Protein AF-0000000078541750 (afdb_homodimer)

Solvent-accessible surface area (backbone atoms only — not comparable to full-atom values): 18682 Å² total; per-residue (Å²): 134,68,70,65,52,74,71,52,52,78,72,30,67,61,49,52,49,49,47,47,49,49,44,58,62,58,69,68,65,82,46,73,50,29,53,39,48,45,51,48,42,32,52,51,38,51,52,46,50,56,40,33,73,76,35,56,70,57,32,66,74,61,47,40,55,44,64,32,67,69,55,28,42,55,37,50,77,66,70,50,55,61,33,34,41,29,22,60,56,50,67,58,50,53,52,46,51,52,51,49,51,52,50,40,52,51,53,27,62,75,69,68,36,52,65,42,56,40,57,41,34,67,56,54,12,56,38,55,73,45,84,76,71,39,52,33,35,27,33,29,66,73,80,92,52,61,67,56,48,51,52,33,51,53,44,38,68,75,34,70,48,52,48,46,59,65,47,41,65,51,55,76,77,46,134,73,75,56,53,78,71,53,58,80,70,31,65,62,50,52,49,49,46,46,48,50,42,58,62,56,68,68,68,83,46,71,50,29,53,39,49,45,52,48,42,33,52,52,36,53,52,46,50,55,41,33,73,76,36,55,70,58,31,68,75,61,46,39,56,45,63,32,68,68,55,31,40,55,37,49,74,66,70,51,52,62,32,36,41,29,21,61,56,48,66,58,50,54,52,47,50,52,51,50,51,52,47,41,52,52,53,27,62,76,68,67,37,51,64,42,56,40,56,42,34,67,56,54,12,57,39,56,71,46,83,76,71,38,53,32,36,27,32,29,68,76,79,92,51,62,67,57,49,50,51,33,51,52,44,38,67,72,34,69,48,51,49,48,58,63,47,44,63,51,56,77,72,50

Sequence (348 aa):
MLHLHPEFLAKNPLGRALEKKRNQLYSGSSTPLDESVIELLKKLRKQRDAIHEENPIRARTMRTFVCGLHESLKHIKADNVKCIVLARNIDAEITSAISLFHSLREECLSRGIPIVHASTKRLLSRALEKFPYTNVVALLHFQGFEELYRDMIQLWKCSDSHIHYHKDQTSLFAMLHLHPEFLAKNPLGRALEKKRNQLYSGSSTPLDESVIELLKKLRKQRDAIHEENPIRARTMRTFVCGLHESLKHIKADNVKCIVLARNIDAEITSAISLFHSLREECLSRGIPIVHASTKRLLSRALEKFPYTNVVALLHFQGFEELYRDMIQLWKCSDSHIHYHKDQTSLFA

Foldseek 3Di:
DDPPPPVCCLPDPVNVVVLVVVCVVVVDDQDPVNVVVVVVVVVLVVVLVVVCVVPVVVSVVPPPDDDDDVVVVVVVVVVPDDDDDDDPCPVVVVVVVVSVVVVVLVVCVVVVNDDADDDDQVVVCVVVVDPPTDPDDDDDDDPDCVVVVVVSVVVRCVDCVVVCSVPVVPVVVD/DDPPPPVVCLPDPVNVVVLVVVCVVVVPDQDPVNVVVVVVVVVLVVVLVVVCVVPVVVSVVPRPDDDDDVVVVVVVVVVPDDDDDDDPCPVVVVVVVVSVVVVVLVVCVVVVNDDADDDDQVVVCVVVVDPPTDPDDDDDDDPDCVVVVVVSVVVRCVDCVVVCSVVVVVVVPD

Radius of gyration: 22.73 Å; Cα contacts (8 Å, |Δi|>4): 384; chains: 2; bounding box: 42×61×65 Å

pLDDT: mean 80.2, std 23.17, range [18.64, 98.62]

Secondary structure (DSSP, 8-state):
-----THHHHH-HHHHHHHHHHHHHHHHS--HHHHHHHHHHHHHHHHHHHHHHH-HHHHHHT-SEEESHHHHHHHHHTT--SEEEE-TTHHHHHHHHHHHHHHHHHHHHHHT--EEE-S-HHHHHHHHT-SS--SEEEE---SS-HHHHHHHHHHHHTSTHHHHHHHHHHHS--/-----THHHHH-HHHHHHHHHHHHHHHHS--HHHHHHHHHHHHHHHHHHHHHHH-HHHHHHT-SEEESHHHHHHHHHTT--SEEEE-TTHHHHHHHHHHHHHHHHHHHHHHT--EEE-S-HHHHHHHHT-SS--SEEEE---SS-HHHHHHHHHHHHTSTHHHHHHHHHHHS--

Organism: NCBI:txid53326

Structure (mmCIF, N/CA/C/O backbone):
data_AF-0000000078541750-model_v1
#
loop_
_entity.id
_entity.type
_entity.pdbx_description
1 polymer 'Ribosomal protein eL8/eL30/eS12/Gadd45 domain-containing protein'
#
loop_
_atom_site.group_PDB
_atom_site.id
_atom_site.type_symbol
_atom_site.label_atom_id
_atom_site.label_alt_id
_atom_site.label_comp_id
_atom_site.label_asym_id
_atom_site.label_entity_id
_atom_site.label_seq_id
_atom_site.pdbx_PDB_ins_code
_atom_site.Cartn_x
_atom_site.Cartn_y
_atom_site.Cartn_z
_atom_site.occupancy
_atom_site.B_iso_or_equiv
_atom_site.auth_seq_id
_atom_site.auth_comp_id
_atom_site.auth_asym_id
_atom_site.auth_atom_id
_atom_site.pdbx_PDB_model_num
ATOM 1 N N . MET A 1 1 ? -7.434 5.137 -35.781 1 18.69 1 MET A N 1
ATOM 2 C CA . MET A 1 1 ? -6.676 4.328 -34.844 1 18.69 1 MET A CA 1
ATOM 3 C C . MET A 1 1 ? -6.652 4.984 -33.469 1 18.69 1 MET A C 1
ATOM 5 O O . MET A 1 1 ? -6.074 6.062 -33.312 1 18.69 1 MET A O 1
ATOM 9 N N . LEU A 1 2 ? -7.645 4.809 -32.688 1 22.23 2 LEU A N 1
ATOM 10 C CA . LEU A 1 2 ? -8.25 5.711 -31.719 1 22.23 2 LEU A CA 1
ATOM 11 C C . LEU A 1 2 ? -7.516 5.641 -30.391 1 22.23 2 LEU A C 1
ATOM 13 O O . LEU A 1 2 ? -7.426 4.57 -29.781 1 22.23 2 LEU A O 1
ATOM 17 N N . HIS A 1 3 ? -6.531 6.5 -30.047 1 24.36 3 HIS A N 1
ATOM 18 C CA . HIS A 1 3 ? -5.586 6.797 -28.969 1 24.36 3 HIS A CA 1
ATOM 19 C C . HIS A 1 3 ? -6.297 6.953 -27.641 1 24.36 3 HIS A C 1
ATOM 21 O O . HIS A 1 3 ? -7.055 7.906 -27.438 1 24.36 3 HIS A O 1
ATOM 27 N N . LEU A 1 4 ? -6.723 5.859 -27.125 1 27.41 4 LEU A N 1
ATOM 28 C CA . LEU A 1 4 ? -7.5 6.004 -25.906 1 27.41 4 LEU A CA 1
ATOM 29 C C . LEU A 1 4 ? -6.66 6.645 -24.797 1 27.41 4 LEU A C 1
ATOM 31 O O . LEU A 1 4 ? -5.594 6.129 -24.438 1 27.41 4 LEU A O 1
ATOM 35 N N . HIS A 1 5 ? -6.613 7.93 -24.641 1 28.97 5 HIS A N 1
ATOM 36 C CA . HIS A 1 5 ? -5.938 8.812 -23.703 1 28.97 5 HIS A CA 1
ATOM 37 C C . HIS A 1 5 ? -6.266 8.445 -22.25 1 28.97 5 HIS A C 1
ATOM 39 O O . HIS A 1 5 ? -7.441 8.336 -21.891 1 28.97 5 HIS A O 1
ATOM 45 N N . PRO A 1 6 ? -5.363 7.801 -21.594 1 30.55 6 P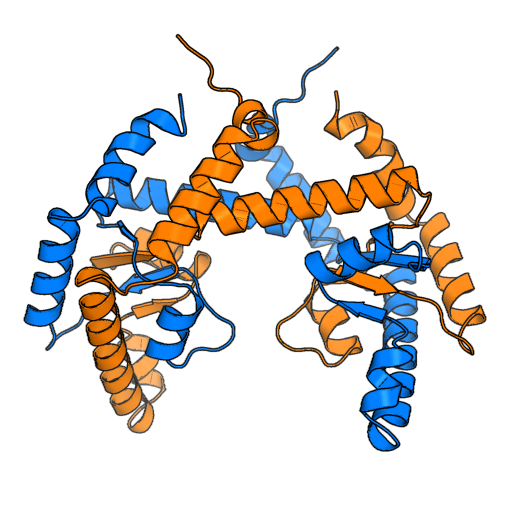RO A N 1
ATOM 46 C CA . PRO A 1 6 ? -5.625 7.473 -20.203 1 30.55 6 PRO A CA 1
ATOM 47 C C . PRO A 1 6 ? -6.277 8.625 -19.438 1 30.55 6 PRO A C 1
ATOM 49 O O . PRO A 1 6 ? -6.844 8.414 -18.359 1 30.55 6 PRO A O 1
ATOM 52 N N . GLU A 1 7 ? -6.184 9.852 -19.844 1 32.44 7 GLU A N 1
ATOM 53 C CA . GLU A 1 7 ? -6.938 10.984 -19.312 1 32.44 7 GLU A CA 1
ATOM 54 C C . GLU A 1 7 ? -8.438 10.703 -19.328 1 32.44 7 GLU A C 1
ATOM 56 O O . GLU A 1 7 ? -9.227 11.477 -18.781 1 32.44 7 GLU A O 1
ATOM 61 N N . PHE A 1 8 ? -8.805 9.836 -20.234 1 31.88 8 PHE A N 1
ATOM 62 C CA . PHE A 1 8 ? -10.211 9.609 -20.516 1 31.88 8 PHE A CA 1
ATOM 63 C C . PHE A 1 8 ? -10.883 8.867 -19.359 1 31.88 8 PHE A C 1
ATOM 65 O O . PHE A 1 8 ? -12.078 9.039 -19.109 1 31.88 8 PHE A O 1
ATOM 72 N N . LEU A 1 9 ? -10.172 7.969 -18.672 1 34.78 9 LEU A N 1
ATOM 73 C CA . LEU A 1 9 ? -10.852 7.211 -17.609 1 34.78 9 LEU A CA 1
ATOM 74 C C . LEU A 1 9 ? -11.016 8.062 -16.359 1 34.78 9 LEU A C 1
ATOM 76 O O . LEU A 1 9 ? -12.016 7.926 -15.641 1 34.78 9 LEU A O 1
ATOM 80 N N . ALA A 1 10 ? -10.148 8.977 -16.094 1 35.09 10 ALA A N 1
ATOM 81 C CA . ALA A 1 10 ? -10.227 9.789 -14.875 1 35.09 10 ALA A CA 1
ATOM 82 C C . ALA A 1 10 ? -11.469 10.68 -14.891 1 35.09 10 ALA A C 1
ATOM 84 O O . ALA A 1 10 ? -12.078 10.914 -13.852 1 35.09 10 ALA A O 1
ATOM 85 N N . LYS A 1 11 ? -11.625 11.383 -15.977 1 38.62 11 LYS A N 1
ATOM 86 C CA . LYS A 1 11 ? -12.703 12.359 -16.047 1 38.62 11 LYS A CA 1
ATOM 87 C C . LYS A 1 11 ? -14.039 11.688 -16.359 1 38.62 11 LYS A C 1
ATOM 89 O O . LYS A 1 11 ? -15.062 12.359 -16.469 1 38.62 11 LYS A O 1
ATOM 94 N N . ASN A 1 12 ? -13.984 10.461 -16.875 1 35.84 12 ASN A N 1
ATOM 95 C CA . ASN A 1 12 ? -15.266 9.961 -17.359 1 35.84 12 ASN A CA 1
ATOM 96 C C . ASN A 1 12 ? -16.062 9.273 -16.25 1 35.84 12 ASN A C 1
ATOM 98 O O . ASN A 1 12 ? -15.633 8.242 -15.727 1 35.84 12 ASN A O 1
ATOM 102 N N . PRO A 1 13 ? -16.984 9.875 -15.688 1 42.59 13 PRO A N 1
ATOM 103 C CA . PRO A 1 13 ? -17.938 9.336 -14.711 1 42.59 13 PRO A CA 1
ATOM 104 C C . PRO A 1 13 ? -18.359 7.906 -15.023 1 42.59 13 PRO A C 1
ATOM 106 O O . PRO A 1 13 ? -18.594 7.113 -14.109 1 42.59 13 PRO A O 1
ATOM 109 N N . LEU A 1 14 ? -18.344 7.672 -16.312 1 44.84 14 LEU A N 1
ATOM 110 C CA . LEU A 1 14 ? -18.812 6.359 -16.734 1 44.84 14 LEU A CA 1
ATOM 111 C C . LEU A 1 14 ? -17.812 5.273 -16.359 1 44.84 14 LEU A C 1
ATOM 113 O O . LEU A 1 14 ? -18.188 4.172 -15.969 1 44.84 14 LEU A O 1
ATOM 117 N N . GLY A 1 15 ? -16.562 5.566 -16.469 1 42.12 15 GLY A N 1
ATOM 118 C CA . GLY A 1 15 ? -15.555 4.582 -16.141 1 42.12 15 GLY A CA 1
ATOM 119 C C . GLY A 1 15 ? -15.531 4.227 -14.664 1 42.12 15 GLY A C 1
ATOM 120 O O . GLY A 1 15 ? -15.406 3.053 -14.305 1 42.12 15 GLY A O 1
ATOM 121 N N . ARG A 1 16 ? -15.719 5.281 -13.852 1 44.69 16 ARG A N 1
ATOM 122 C CA . ARG A 1 16 ? -15.844 5.027 -12.414 1 44.69 16 ARG A CA 1
ATOM 123 C C . ARG A 1 16 ? -17.078 4.18 -12.117 1 44.69 16 ARG A C 1
ATOM 125 O O . ARG A 1 16 ? -17.031 3.285 -11.273 1 44.69 16 ARG A O 1
ATOM 132 N N . ALA A 1 17 ? -18.109 4.57 -12.766 1 45.31 17 ALA A N 1
ATOM 133 C CA . ALA A 1 17 ? -19.359 3.842 -12.586 1 45.31 17 ALA A CA 1
ATOM 134 C C . ALA A 1 17 ? -19.234 2.393 -13.039 1 45.31 17 ALA A C 1
ATOM 136 O O . ALA A 1 17 ? -19.781 1.484 -12.414 1 45.31 17 ALA A O 1
ATOM 137 N N . LEU A 1 18 ? -18.609 2.223 -14.055 1 45.34 18 LEU A N 1
ATOM 138 C CA . LEU A 1 18 ? -18.422 0.87 -14.578 1 45.34 18 LEU A CA 1
ATOM 139 C C . LEU A 1 18 ? -17.5 0.059 -13.672 1 45.34 18 LEU A C 1
ATOM 141 O O . LEU A 1 18 ? -17.719 -1.138 -13.469 1 45.34 18 LEU A O 1
ATOM 145 N N . GLU A 1 19 ? -16.547 0.728 -13.195 1 44.66 19 GLU A N 1
ATOM 146 C CA . GLU A 1 19 ? -15.633 0.079 -12.266 1 44.66 19 GLU A CA 1
ATOM 147 C C . GLU A 1 19 ? -16.328 -0.252 -10.945 1 44.66 19 GLU A C 1
ATOM 149 O O . GLU A 1 19 ? -16.141 -1.336 -10.391 1 44.66 19 GLU A O 1
ATOM 154 N N . LYS A 1 20 ? -17.062 0.756 -10.469 1 46.56 20 LYS A N 1
ATOM 155 C CA . LYS A 1 20 ? -17.891 0.462 -9.305 1 46.56 20 LYS A CA 1
ATOM 156 C C . LYS A 1 20 ? -18.828 -0.708 -9.578 1 46.56 20 LYS A C 1
ATOM 158 O O . LYS A 1 20 ? -19.031 -1.566 -8.719 1 46.56 20 LYS A O 1
ATOM 163 N N . LYS A 1 21 ? -19.469 -0.565 -10.633 1 44.69 21 LYS A N 1
ATOM 164 C CA . LYS A 1 21 ? -20.375 -1.645 -11.016 1 44.69 21 LYS A CA 1
ATOM 165 C C . LYS A 1 21 ? -19.641 -2.969 -11.148 1 44.69 21 LYS A C 1
ATOM 167 O O . LYS A 1 21 ? -20.156 -4.023 -10.789 1 44.69 21 LYS A O 1
ATOM 172 N N . ARG A 1 22 ? -18.531 -2.904 -11.766 1 43.88 22 ARG A N 1
ATOM 173 C CA . ARG A 1 22 ? -17.766 -4.145 -11.852 1 43.88 22 ARG A CA 1
ATOM 174 C C . ARG A 1 22 ? -17.344 -4.621 -10.469 1 43.88 22 ARG A C 1
ATOM 176 O O . ARG A 1 22 ? -17.406 -5.816 -10.172 1 43.88 22 ARG A O 1
ATOM 183 N N . ASN A 1 23 ? -16.875 -3.689 -9.625 1 49.22 23 ASN A N 1
ATOM 184 C CA . ASN A 1 23 ? -16.516 -3.979 -8.234 1 49.22 23 ASN A CA 1
ATOM 185 C C . ASN A 1 23 ? -17.719 -4.48 -7.441 1 49.22 23 ASN A C 1
ATOM 187 O O . ASN A 1 23 ? -17.578 -5.355 -6.582 1 49.22 23 ASN A O 1
ATOM 191 N N . GLN A 1 24 ? -18.797 -3.744 -7.551 1 46.59 24 GLN A N 1
ATOM 192 C CA . GLN A 1 24 ? -20.016 -4.199 -6.902 1 46.59 24 GLN A CA 1
ATOM 193 C C . GLN A 1 24 ? -20.406 -5.598 -7.371 1 46.59 24 GLN A C 1
ATOM 195 O O . GLN A 1 24 ? -20.922 -6.402 -6.59 1 46.59 24 GLN A O 1
ATOM 200 N N . LEU A 1 25 ? -20.25 -5.773 -8.594 1 45.28 25 LEU A N 1
ATOM 201 C CA . LEU A 1 25 ? -20.594 -7.105 -9.086 1 45.28 25 LEU A CA 1
ATOM 202 C C . LEU A 1 25 ? -19.641 -8.148 -8.508 1 45.28 25 LEU A C 1
ATOM 204 O O . LEU A 1 25 ? -20.047 -9.289 -8.25 1 45.28 25 LEU A O 1
ATOM 208 N N . TYR A 1 26 ? -18.391 -7.809 -8.375 1 48.88 26 TYR A N 1
ATOM 209 C CA . TYR A 1 26 ? -17.453 -8.766 -7.82 1 48.88 26 TYR A CA 1
ATOM 210 C C . TYR A 1 26 ? -17.516 -8.789 -6.301 1 48.88 26 TYR A C 1
ATOM 212 O O . TYR A 1 26 ? -16.969 -9.68 -5.656 1 48.88 26 TYR A O 1
ATOM 220 N N . SER A 1 27 ? -17.734 -7.711 -5.664 1 49.78 27 SER A N 1
ATOM 221 C CA . SER A 1 27 ? -17.625 -7.566 -4.215 1 49.78 27 SER A CA 1
ATOM 222 C C . SER A 1 27 ? -18.422 -8.641 -3.492 1 49.78 27 SER A C 1
ATOM 224 O O . SER A 1 27 ? -18.203 -8.891 -2.305 1 49.78 27 SER A O 1
ATOM 226 N N . GLY A 1 28 ? -19.531 -9.086 -4.035 1 55.84 28 GLY A N 1
ATOM 227 C CA . GLY A 1 28 ? -20.359 -9.883 -3.141 1 55.84 28 GLY A CA 1
ATOM 228 C C . GLY A 1 28 ? -20.078 -11.367 -3.238 1 55.84 28 GLY A C 1
ATOM 229 O O . GLY A 1 28 ? -19.922 -12.047 -2.219 1 55.84 28 GLY A O 1
ATOM 230 N N . SER A 1 29 ? -20.344 -12.141 -4.297 1 67.31 29 SER A N 1
ATOM 231 C CA . SER A 1 29 ? -20.453 -13.602 -4.23 1 67.31 29 SER A CA 1
ATOM 232 C C . SER A 1 29 ? -19.172 -14.266 -4.746 1 67.31 29 SER A C 1
ATOM 234 O O . SER A 1 29 ? -18.656 -13.883 -5.793 1 67.31 29 SER A O 1
ATOM 236 N N . SER A 1 30 ? -18.438 -14.93 -3.857 1 84.75 30 SER A N 1
ATOM 237 C CA . SER A 1 30 ? -17.281 -15.758 -4.195 1 84.75 30 SER A CA 1
ATOM 238 C C . SER A 1 30 ? -17.578 -16.656 -5.395 1 84.75 30 SER A C 1
ATOM 240 O O . SER A 1 30 ? -18.641 -17.281 -5.461 1 84.75 30 SER A O 1
ATOM 242 N N . THR A 1 31 ? -16.812 -16.547 -6.449 1 90.31 31 THR A N 1
ATOM 243 C CA . THR A 1 31 ? -16.922 -17.406 -7.621 1 90.31 31 THR A CA 1
ATOM 244 C C . THR A 1 31 ? -16.234 -18.734 -7.371 1 90.31 31 THR A C 1
ATOM 246 O O . THR A 1 31 ? -15.453 -18.875 -6.426 1 90.31 31 THR A O 1
ATOM 249 N N . PRO A 1 32 ? -16.609 -19.719 -8.156 1 93.88 32 PRO A N 1
ATOM 250 C CA . PRO A 1 32 ? -15.883 -21 -8.062 1 93.88 32 PRO A CA 1
ATOM 251 C C . PRO A 1 32 ? -14.375 -20.828 -8.227 1 93.88 32 PRO A C 1
ATOM 253 O O . PRO A 1 32 ? -13.594 -21.516 -7.57 1 93.88 32 PRO A O 1
ATOM 256 N N . LEU A 1 33 ? -14.008 -19.969 -9.047 1 95.19 33 LEU A N 1
ATOM 257 C CA . LEU A 1 33 ? -12.586 -19.688 -9.219 1 95.19 33 LEU A CA 1
ATOM 258 C C . LEU A 1 33 ? -11.977 -19.141 -7.934 1 95.19 33 LEU A C 1
ATOM 260 O O . LEU A 1 33 ? -10.898 -19.562 -7.52 1 95.19 33 LEU A O 1
ATOM 264 N N . ASP A 1 34 ? -12.656 -18.234 -7.344 1 95.06 34 ASP A N 1
ATOM 265 C CA . ASP A 1 34 ? -12.18 -17.688 -6.078 1 95.06 34 ASP A CA 1
ATOM 266 C C . ASP A 1 34 ? -11.953 -18.797 -5.055 1 95.06 34 ASP A C 1
ATOM 268 O O . ASP A 1 34 ? -10.914 -18.828 -4.383 1 95.06 34 ASP A O 1
ATOM 272 N N . GLU A 1 35 ? -12.93 -19.609 -4.938 1 96.44 35 GLU A N 1
ATOM 273 C CA . GLU A 1 35 ? -12.859 -20.703 -3.971 1 96.44 35 GLU A CA 1
ATOM 274 C C . GLU A 1 35 ? -11.68 -21.625 -4.27 1 96.44 35 GLU A C 1
ATOM 276 O O . GLU A 1 35 ? -10.984 -22.062 -3.354 1 96.44 35 GLU A O 1
ATOM 281 N N . SER A 1 36 ? -11.492 -21.922 -5.516 1 97.19 36 SER A N 1
ATOM 282 C CA . SER A 1 36 ? -10.398 -22.797 -5.922 1 97.19 36 SER A CA 1
ATOM 283 C C . SER A 1 36 ? -9.047 -22.172 -5.609 1 97.19 36 SER A C 1
ATOM 285 O O . SER A 1 36 ? -8.141 -22.844 -5.117 1 97.19 36 SER A O 1
ATOM 287 N N . VAL A 1 37 ? -8.883 -20.922 -5.84 1 97.5 37 VAL A N 1
ATOM 288 C CA . VAL A 1 37 ? -7.637 -20.203 -5.582 1 97.5 37 VAL A CA 1
ATOM 289 C C . VAL A 1 37 ? -7.344 -20.188 -4.086 1 97.5 37 VAL A C 1
ATOM 291 O O . VAL A 1 37 ? -6.234 -20.516 -3.66 1 97.5 37 VAL A O 1
ATOM 294 N N . ILE A 1 38 ? -8.32 -19.875 -3.311 1 97.81 38 ILE A N 1
ATOM 295 C CA . ILE A 1 38 ? -8.156 -19.766 -1.865 1 97.81 38 ILE A CA 1
ATOM 296 C C . ILE A 1 38 ? -7.789 -21.141 -1.289 1 97.81 38 ILE A C 1
ATOM 298 O O . ILE A 1 38 ? -6.922 -21.234 -0.417 1 97.81 38 ILE A O 1
ATOM 302 N N . GLU A 1 39 ? -8.445 -22.094 -1.771 1 98.06 39 GLU A N 1
ATOM 303 C CA . GLU A 1 39 ? -8.156 -23.453 -1.294 1 98.06 39 GLU A CA 1
ATOM 304 C C . GLU A 1 39 ? -6.707 -23.844 -1.596 1 98.06 39 GLU A C 1
ATOM 306 O O . GLU A 1 39 ? -6.008 -24.359 -0.727 1 98.06 39 GLU A O 1
ATOM 311 N N . LEU A 1 40 ? -6.246 -23.594 -2.801 1 98.38 40 LEU A N 1
ATOM 312 C CA . LEU A 1 40 ? -4.875 -23.922 -3.189 1 98.38 40 LEU A CA 1
ATOM 313 C C . LEU A 1 40 ? -3.871 -23.156 -2.326 1 98.38 40 LEU A C 1
ATOM 315 O O . LEU A 1 40 ? -2.914 -23.75 -1.818 1 98.38 40 LEU A O 1
ATOM 319 N N . LEU A 1 41 ? -4.133 -21.922 -2.107 1 97.94 41 LEU A N 1
ATOM 320 C CA . LEU A 1 41 ? -3.221 -21.078 -1.33 1 97.94 41 LEU A CA 1
ATOM 321 C C . LEU A 1 41 ? -3.146 -21.562 0.116 1 97.94 41 LEU A C 1
ATOM 323 O O . LEU A 1 41 ? -2.066 -21.594 0.708 1 97.94 41 LEU A O 1
ATOM 327 N N . LYS A 1 42 ? -4.277 -21.922 0.663 1 98.06 42 LYS A N 1
ATOM 328 C CA . LYS A 1 42 ? -4.305 -22.422 2.033 1 98.06 42 LYS A CA 1
ATOM 329 C C . LYS A 1 42 ? -3.484 -23.703 2.162 1 98.06 42 LYS A C 1
ATOM 331 O O . LYS A 1 42 ? -2.762 -23.891 3.145 1 98.06 42 LYS A O 1
ATOM 336 N N . LYS A 1 43 ? -3.621 -24.531 1.198 1 98 43 LYS A N 1
ATOM 337 C CA . LYS A 1 43 ? -2.893 -25.797 1.227 1 98 43 LYS A CA 1
ATOM 338 C C . LYS A 1 43 ? -1.391 -25.578 1.082 1 98 43 LYS A C 1
ATOM 340 O O . LYS A 1 43 ? -0.591 -26.219 1.765 1 98 43 LYS A O 1
ATOM 345 N N . LEU A 1 44 ? -1.031 -24.734 0.206 1 97.44 44 LEU A N 1
ATOM 346 C CA . LEU A 1 44 ? 0.379 -24.406 0.03 1 97.44 44 LEU A CA 1
ATOM 347 C C . LEU A 1 44 ? 0.956 -23.781 1.297 1 97.44 44 LEU A C 1
ATOM 349 O O . LEU A 1 44 ? 2.078 -24.094 1.696 1 97.44 44 LEU A O 1
ATOM 353 N N . ARG A 1 45 ? 0.197 -22.906 1.893 1 96.44 45 ARG A N 1
ATOM 354 C CA . ARG A 1 45 ? 0.618 -22.281 3.139 1 96.44 45 ARG A CA 1
ATOM 355 C C . ARG A 1 45 ? 0.84 -23.312 4.234 1 96.44 45 ARG A C 1
ATOM 357 O O . ARG A 1 45 ? 1.846 -23.266 4.945 1 96.44 45 ARG A O 1
ATOM 364 N N . LYS A 1 46 ? -0.087 -24.188 4.336 1 96.44 46 LYS A N 1
ATOM 365 C CA . LYS A 1 46 ? 0.029 -25.234 5.348 1 96.44 46 LYS A CA 1
ATOM 366 C C . LYS A 1 46 ? 1.287 -26.062 5.129 1 96.44 46 LYS A C 1
ATOM 368 O O . LYS A 1 46 ? 1.983 -26.406 6.086 1 96.44 46 LYS A O 1
ATOM 373 N N . GLN A 1 47 ? 1.502 -26.391 3.883 1 95.5 47 GLN A N 1
ATOM 374 C CA . GLN A 1 47 ? 2.707 -27.141 3.553 1 95.5 47 GLN A CA 1
ATOM 375 C C . GLN A 1 47 ? 3.963 -26.359 3.924 1 95.5 47 GLN A C 1
ATOM 377 O O . GLN A 1 47 ? 4.895 -26.906 4.512 1 95.5 47 GLN A O 1
ATOM 382 N N . ARG A 1 48 ? 3.98 -25.094 3.572 1 93.75 48 ARG A N 1
ATOM 383 C CA . ARG A 1 48 ? 5.113 -24.234 3.908 1 93.75 48 ARG A CA 1
ATOM 384 C C . ARG A 1 48 ? 5.324 -24.172 5.418 1 93.75 48 ARG A C 1
ATOM 386 O O . ARG A 1 48 ? 6.457 -24.25 5.895 1 93.75 48 ARG A O 1
ATOM 393 N N . ASP A 1 49 ? 4.203 -24.047 6.172 1 94.62 49 ASP A N 1
ATOM 394 C CA . ASP A 1 49 ? 4.277 -23.969 7.625 1 94.62 49 ASP A CA 1
ATOM 395 C C . ASP A 1 49 ? 4.875 -25.234 8.219 1 94.62 49 ASP A C 1
ATOM 397 O O . ASP A 1 49 ? 5.672 -25.172 9.164 1 94.62 49 ASP A O 1
ATOM 401 N N . ALA A 1 50 ? 4.496 -26.328 7.688 1 94.56 50 ALA A N 1
ATOM 402 C CA . ALA A 1 50 ? 5.016 -27.609 8.156 1 94.56 50 ALA A CA 1
ATOM 403 C C . ALA A 1 50 ? 6.523 -27.703 7.926 1 94.56 50 ALA A C 1
ATOM 405 O O . ALA A 1 50 ? 7.266 -28.125 8.82 1 94.56 50 ALA A O 1
ATOM 406 N N . ILE A 1 51 ? 6.961 -27.266 6.789 1 93.5 51 ILE A N 1
ATOM 407 C CA . ILE A 1 51 ? 8.383 -27.312 6.461 1 93.5 51 ILE A CA 1
ATOM 408 C C . ILE A 1 51 ? 9.141 -26.312 7.32 1 93.5 51 ILE A C 1
ATOM 410 O O . ILE A 1 51 ? 10.242 -26.594 7.797 1 93.5 51 ILE A O 1
ATOM 414 N N . HIS A 1 52 ? 8.547 -25.188 7.543 1 92.94 52 HIS A N 1
ATOM 415 C CA . HIS A 1 52 ? 9.164 -24.125 8.328 1 92.94 52 HIS A CA 1
ATOM 416 C C . HIS A 1 52 ? 9.352 -24.547 9.781 1 92.94 52 HIS A C 1
ATOM 418 O O . HIS A 1 52 ? 10.352 -24.188 10.406 1 92.94 52 HIS A O 1
ATOM 424 N N . GLU A 1 53 ? 8.367 -25.234 10.312 1 93.75 53 GLU A N 1
ATOM 425 C CA . GLU A 1 53 ? 8.445 -25.734 11.68 1 93.75 53 GLU A CA 1
ATOM 426 C C . GLU A 1 53 ? 9.586 -26.75 11.828 1 93.75 53 GLU A C 1
ATOM 428 O O . GLU A 1 53 ? 10.266 -26.766 12.852 1 93.75 53 GLU A O 1
ATOM 433 N N . GLU A 1 54 ? 9.852 -27.453 10.836 1 93.44 54 GLU A N 1
ATOM 434 C CA . GLU A 1 54 ? 10.922 -28.438 10.852 1 93.44 54 GLU A CA 1
ATOM 435 C C . GLU A 1 54 ? 12.281 -27.797 10.602 1 93.44 54 GLU A C 1
ATOM 437 O O . GLU A 1 54 ? 13.25 -28.094 11.312 1 93.44 54 GLU A O 1
ATOM 442 N N . ASN A 1 55 ? 12.336 -26.906 9.523 1 92.38 55 ASN A N 1
ATOM 443 C CA . ASN A 1 55 ? 13.578 -26.266 9.117 1 92.38 55 ASN A CA 1
ATOM 444 C C . ASN A 1 55 ? 13.32 -24.938 8.398 1 92.38 55 ASN A C 1
ATOM 446 O O . ASN A 1 55 ? 13 -24.938 7.207 1 92.38 55 ASN A O 1
ATOM 450 N N . PRO A 1 56 ? 13.492 -23.859 9.086 1 88.62 56 PRO A N 1
ATOM 451 C CA . PRO A 1 56 ? 13.172 -22.562 8.5 1 88.62 56 PRO A CA 1
ATOM 452 C C . PRO A 1 56 ? 14.031 -22.234 7.277 1 88.62 56 PRO A C 1
ATOM 454 O O . PRO A 1 56 ? 13.57 -21.562 6.355 1 88.62 56 PRO A O 1
ATOM 457 N N . ILE A 1 57 ? 15.242 -22.578 7.277 1 90.12 57 ILE A N 1
ATOM 458 C CA . ILE A 1 57 ? 16.141 -22.312 6.16 1 90.12 57 ILE A CA 1
ATOM 459 C C . ILE A 1 57 ? 15.672 -23.078 4.926 1 90.12 57 ILE A C 1
ATOM 461 O O . ILE A 1 57 ? 15.625 -22.516 3.824 1 90.12 57 ILE A O 1
ATOM 465 N N . ARG A 1 58 ? 15.32 -24.328 5.09 1 88.75 58 ARG A N 1
ATOM 466 C CA . ARG A 1 58 ? 14.828 -25.156 3.99 1 88.75 58 ARG A CA 1
ATOM 467 C C . ARG A 1 58 ? 13.539 -24.578 3.412 1 88.75 58 ARG A C 1
ATOM 469 O O . ARG A 1 58 ? 13.305 -24.656 2.205 1 88.75 58 ARG A O 1
ATOM 476 N N . ALA A 1 59 ? 12.688 -24.031 4.328 1 88.81 59 ALA A N 1
ATOM 477 C CA . ALA A 1 59 ? 11.422 -23.453 3.885 1 88.81 59 ALA A CA 1
ATOM 478 C C . ALA A 1 59 ? 11.641 -22.328 2.883 1 88.81 59 ALA A C 1
ATOM 480 O O . ALA A 1 59 ? 10.875 -22.172 1.927 1 88.81 59 ALA A O 1
ATOM 481 N N . ARG A 1 60 ? 12.719 -21.562 3.045 1 87.44 60 ARG A N 1
ATOM 482 C CA . ARG A 1 60 ? 13.008 -20.422 2.178 1 87.44 60 ARG A CA 1
ATOM 483 C C . ARG A 1 60 ? 13.555 -20.875 0.833 1 87.44 60 ARG A C 1
ATOM 485 O O . ARG A 1 60 ? 13.281 -20.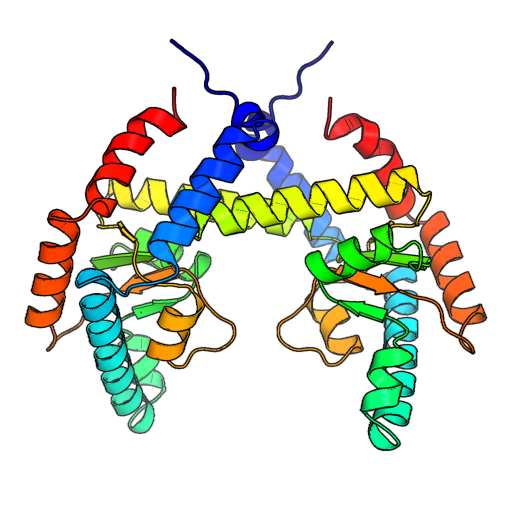266 -0.2 1 87.44 60 ARG A O 1
ATOM 492 N N . THR A 1 61 ? 14.211 -21.953 0.857 1 88.44 61 THR A N 1
ATOM 493 C CA . THR A 1 61 ? 14.82 -22.469 -0.361 1 88.44 61 THR A CA 1
ATOM 494 C C . THR A 1 61 ? 13.797 -23.234 -1.19 1 88.44 61 THR A C 1
ATOM 496 O O . THR A 1 61 ? 13.852 -23.219 -2.422 1 88.44 61 THR A O 1
ATOM 499 N N . MET A 1 62 ? 12.797 -23.812 -0.469 1 91.19 62 MET A N 1
ATOM 500 C CA . MET A 1 62 ? 11.82 -24.656 -1.152 1 91.19 62 MET A CA 1
ATOM 501 C C . MET A 1 62 ? 10.492 -23.922 -1.316 1 91.19 62 MET A C 1
ATOM 503 O O . MET A 1 62 ? 9.438 -24.562 -1.411 1 91.19 62 MET A O 1
ATOM 507 N N . ARG A 1 63 ? 10.547 -22.656 -1.292 1 93.62 63 ARG A N 1
ATOM 508 C CA . ARG A 1 63 ? 9.312 -21.891 -1.34 1 93.62 63 ARG A CA 1
ATOM 509 C C . ARG A 1 63 ? 8.508 -22.219 -2.594 1 93.62 63 ARG A C 1
ATOM 511 O O . ARG A 1 63 ? 9.078 -22.422 -3.666 1 93.62 63 ARG A O 1
ATOM 518 N N . THR A 1 64 ? 7.215 -22.328 -2.365 1 96.75 64 THR A N 1
ATOM 519 C CA . THR A 1 64 ? 6.324 -22.703 -3.455 1 96.75 64 THR A CA 1
ATOM 520 C C . THR A 1 64 ? 5.508 -21.5 -3.932 1 96.75 64 THR A C 1
ATOM 522 O O . THR A 1 64 ? 4.762 -21.594 -4.906 1 96.75 64 THR A O 1
ATOM 525 N N . PHE A 1 65 ? 5.625 -20.438 -3.225 1 97.5 65 PHE A N 1
ATOM 526 C CA . PHE A 1 65 ? 5.008 -19.188 -3.65 1 97.5 65 PHE A CA 1
ATOM 527 C C . PHE A 1 65 ? 5.754 -18 -3.07 1 97.5 65 PHE A C 1
ATOM 529 O O . PHE A 1 65 ? 6.52 -18.141 -2.117 1 97.5 65 PHE A O 1
ATOM 536 N N . VAL A 1 66 ? 5.629 -16.875 -3.643 1 96.44 66 VAL A N 1
ATOM 537 C CA . VAL A 1 66 ? 6.125 -15.602 -3.129 1 96.44 66 VAL A CA 1
ATOM 538 C C . VAL A 1 66 ? 5.047 -14.523 -3.273 1 96.44 66 VAL A C 1
ATOM 540 O O . VAL A 1 66 ? 4.121 -14.672 -4.074 1 96.44 66 VAL A O 1
ATOM 543 N N . CYS A 1 67 ? 5.199 -13.5 -2.447 1 95.94 67 CYS A N 1
ATOM 544 C CA . CYS A 1 67 ? 4.195 -12.438 -2.436 1 95.94 67 CYS A CA 1
ATOM 545 C C . CYS A 1 67 ? 4.82 -11.094 -2.771 1 95.94 67 CYS A C 1
ATOM 547 O O . CYS A 1 67 ? 5.973 -10.836 -2.424 1 95.94 67 CYS A O 1
ATOM 549 N N . GLY A 1 68 ? 3.99 -10.25 -3.533 1 93.38 68 GLY A N 1
ATOM 550 C CA . GLY A 1 68 ? 4.418 -8.898 -3.828 1 93.38 68 GLY A CA 1
ATOM 551 C C . GLY A 1 68 ? 4.879 -8.719 -5.262 1 93.38 68 GLY A C 1
ATOM 552 O O . GLY A 1 68 ? 5.352 -9.664 -5.895 1 93.38 68 GLY A O 1
ATOM 553 N N . LEU A 1 69 ? 4.863 -7.535 -5.734 1 92.69 69 LEU A N 1
ATOM 554 C CA . LEU A 1 69 ? 5.172 -7.203 -7.121 1 92.69 69 LEU A CA 1
ATOM 555 C C . LEU A 1 69 ? 6.66 -7.391 -7.406 1 92.69 69 LEU A C 1
ATOM 557 O O . LEU A 1 69 ? 7.027 -8.031 -8.398 1 92.69 69 LEU A O 1
ATOM 561 N N . HIS A 1 70 ? 7.434 -6.801 -6.496 1 92.75 70 HIS A N 1
ATOM 562 C CA . HIS A 1 70 ? 8.875 -6.887 -6.688 1 92.75 70 HIS A CA 1
ATOM 563 C C . HIS A 1 70 ? 9.344 -8.336 -6.672 1 92.75 70 HIS A C 1
ATOM 565 O O . HIS A 1 70 ? 10.055 -8.773 -7.582 1 92.75 70 HIS A O 1
ATOM 571 N N . GLU A 1 71 ? 8.945 -9.047 -5.734 1 94.94 71 GLU A N 1
ATOM 572 C CA . GLU A 1 71 ? 9.352 -10.438 -5.574 1 94.94 71 GLU A CA 1
ATOM 573 C C . GLU A 1 71 ? 8.844 -11.297 -6.723 1 94.94 71 GLU A C 1
ATOM 575 O O . GLU A 1 71 ? 9.578 -12.141 -7.246 1 94.94 71 GLU A O 1
ATOM 580 N N . SER A 1 72 ? 7.637 -11.07 -7.141 1 97.56 72 SER A N 1
ATOM 581 C CA . SER A 1 72 ? 7.059 -11.836 -8.234 1 97.56 72 SER A CA 1
ATOM 582 C C . SER A 1 72 ? 7.812 -11.586 -9.539 1 97.56 72 SER A C 1
ATOM 584 O O . SER A 1 72 ? 8.117 -12.531 -10.273 1 97.56 72 SER A O 1
ATOM 586 N N . LEU A 1 73 ? 8.086 -10.359 -9.805 1 97.12 73 LEU A N 1
ATOM 587 C CA . LEU A 1 73 ? 8.797 -10.023 -11.031 1 97.12 73 LEU A CA 1
ATOM 588 C C . LEU A 1 73 ? 10.188 -10.664 -11.047 1 97.12 73 LEU A C 1
ATOM 590 O O . LEU A 1 73 ? 10.633 -11.164 -12.078 1 97.12 73 LEU A O 1
ATOM 594 N N . LYS A 1 74 ? 10.805 -10.555 -9.914 1 97.06 74 LYS A N 1
ATOM 595 C CA . LYS A 1 74 ? 12.109 -11.203 -9.781 1 97.06 74 LYS A CA 1
ATOM 596 C C . LYS A 1 74 ? 12.031 -12.672 -10.188 1 97.06 74 LYS A C 1
ATOM 598 O O . LYS A 1 74 ? 12.875 -13.164 -10.945 1 97.06 74 LYS A O 1
ATOM 603 N N . HIS A 1 75 ? 11.062 -13.375 -9.773 1 97.75 75 HIS A N 1
ATOM 604 C CA . HIS A 1 75 ? 10.93 -14.805 -10.023 1 97.75 75 HIS A CA 1
ATOM 605 C C . HIS A 1 75 ? 10.469 -15.078 -11.453 1 97.75 75 HIS A C 1
ATOM 607 O O . HIS A 1 75 ? 10.844 -16.078 -12.047 1 97.75 75 HIS A O 1
ATOM 613 N N . ILE A 1 76 ? 9.68 -14.234 -12 1 97.81 76 ILE A N 1
ATOM 614 C CA . ILE A 1 76 ? 9.305 -14.352 -13.398 1 97.81 76 ILE A CA 1
ATOM 615 C C . ILE A 1 76 ? 10.555 -14.32 -14.273 1 97.81 76 ILE A C 1
ATOM 617 O O . ILE A 1 76 ? 10.719 -15.164 -15.164 1 97.81 76 ILE A O 1
ATOM 621 N N . LYS A 1 77 ? 11.375 -13.406 -13.938 1 96.81 77 LYS A N 1
ATOM 622 C CA . LYS A 1 77 ? 12.609 -13.242 -14.695 1 96.81 77 LYS A CA 1
ATOM 623 C C . LYS A 1 77 ? 13.523 -14.453 -14.516 1 96.81 77 LYS A C 1
ATOM 625 O O . LYS A 1 77 ? 14.32 -14.773 -15.398 1 96.81 77 LYS A O 1
ATOM 630 N N . ALA A 1 78 ? 13.352 -15.086 -13.453 1 97.06 78 ALA A N 1
ATOM 631 C CA . ALA A 1 78 ? 14.141 -16.281 -13.156 1 97.06 78 ALA A CA 1
ATOM 632 C C . ALA A 1 78 ? 13.5 -17.516 -13.758 1 97.06 78 ALA A C 1
ATOM 634 O O . ALA A 1 78 ? 14 -18.641 -13.578 1 97.06 78 ALA A O 1
ATOM 635 N N . ASP A 1 79 ? 12.352 -17.422 -14.398 1 96.62 79 ASP A N 1
ATOM 636 C CA . ASP A 1 79 ? 11.641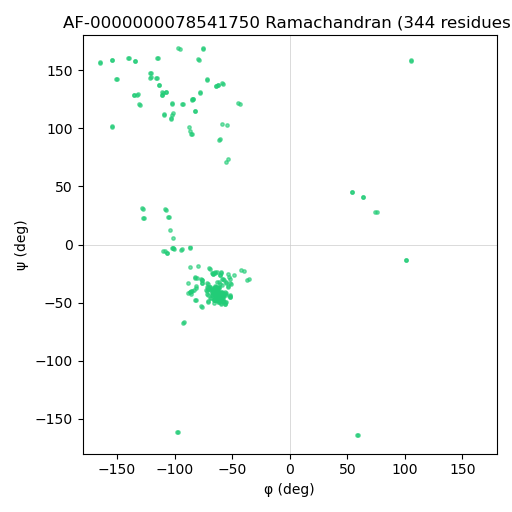 -18.484 -15.109 1 96.62 79 ASP A CA 1
ATOM 637 C C . ASP A 1 79 ? 11.219 -19.594 -14.156 1 96.62 79 ASP A C 1
ATOM 639 O O . ASP A 1 79 ? 11.391 -20.781 -14.461 1 96.62 79 ASP A O 1
ATOM 643 N N . ASN A 1 80 ? 10.797 -19.25 -13.086 1 96.12 80 ASN A N 1
ATOM 644 C CA . ASN A 1 80 ? 10.391 -20.281 -12.125 1 96.12 80 ASN A CA 1
ATOM 645 C C . ASN A 1 80 ? 8.969 -20.047 -11.617 1 96.12 80 ASN A C 1
ATOM 647 O O . ASN A 1 80 ? 8.617 -20.484 -10.523 1 96.12 80 ASN A O 1
ATOM 651 N N . VAL A 1 81 ? 8.18 -19.344 -12.367 1 98.25 81 VAL A N 1
ATOM 652 C CA . VAL A 1 81 ? 6.809 -19.031 -11.961 1 98.25 81 VAL A CA 1
ATOM 653 C C . VAL A 1 81 ? 5.828 -19.844 -12.805 1 98.25 81 VAL A C 1
ATOM 655 O O . VAL A 1 81 ? 5.93 -19.875 -14.031 1 98.25 81 VAL A O 1
ATOM 658 N N . LYS A 1 82 ? 4.879 -20.484 -12.102 1 97.44 82 LYS A N 1
ATOM 659 C CA . LYS A 1 82 ? 3.836 -21.266 -12.773 1 97.44 82 LYS A CA 1
ATOM 660 C C . LYS A 1 82 ? 2.654 -20.375 -13.148 1 97.44 82 LYS A C 1
ATOM 662 O O . LYS A 1 82 ? 2.072 -20.531 -14.227 1 97.44 82 LYS A O 1
ATOM 667 N N . CYS A 1 83 ? 2.328 -19.516 -12.281 1 97.44 83 CYS A N 1
ATOM 668 C CA . CYS A 1 83 ? 1.185 -18.641 -12.492 1 97.44 83 CYS A CA 1
ATOM 669 C C . CYS A 1 83 ? 1.212 -17.469 -11.516 1 97.44 83 CYS A C 1
ATOM 671 O O . CYS A 1 83 ? 1.87 -17.547 -10.477 1 97.44 83 CYS A O 1
ATOM 673 N N . ILE A 1 84 ? 0.553 -16.391 -11.891 1 97.75 84 ILE A N 1
ATOM 674 C CA . ILE A 1 84 ? 0.388 -15.227 -11.031 1 97.75 84 ILE A CA 1
ATOM 675 C C . ILE A 1 84 ? -1.073 -15.102 -10.609 1 97.75 84 ILE A C 1
ATOM 677 O O . ILE A 1 84 ? -1.979 -15.18 -11.445 1 97.75 84 ILE A O 1
ATOM 681 N N . VAL A 1 85 ? -1.3 -14.969 -9.336 1 97.06 85 VAL A N 1
ATOM 682 C CA . VAL A 1 85 ? -2.627 -14.648 -8.82 1 97.06 85 VAL A CA 1
ATOM 683 C C . VAL A 1 85 ? -2.697 -13.172 -8.445 1 97.06 85 VAL A C 1
ATOM 685 O O . VAL A 1 85 ? -1.871 -12.68 -7.672 1 97.06 85 VAL A O 1
ATOM 688 N N . LEU A 1 86 ? -3.625 -12.484 -9.07 1 95.12 86 LEU A N 1
ATOM 689 C CA . LEU A 1 86 ? -3.867 -11.07 -8.797 1 95.12 86 LEU A CA 1
ATOM 690 C C . LEU A 1 86 ? -5.238 -10.875 -8.164 1 95.12 86 LEU A C 1
ATOM 692 O O . LEU A 1 86 ? -6.227 -11.461 -8.602 1 95.12 86 LEU A O 1
ATOM 696 N N . ALA A 1 87 ? -5.219 -10.039 -7.184 1 93.62 87 ALA A N 1
ATOM 697 C CA . ALA A 1 87 ? -6.523 -9.625 -6.68 1 93.62 87 ALA A CA 1
ATOM 698 C C . ALA A 1 87 ? -7.324 -8.898 -7.766 1 93.62 87 ALA A C 1
ATOM 700 O O . ALA A 1 87 ? -6.773 -8.109 -8.523 1 93.62 87 ALA A O 1
ATOM 701 N N . ARG A 1 88 ? -8.617 -9.133 -7.957 1 88.06 88 ARG A N 1
ATOM 702 C CA . ARG A 1 88 ? -9.461 -8.633 -9.039 1 88.06 88 ARG A CA 1
ATOM 703 C C . ARG A 1 88 ? -9.469 -7.109 -9.078 1 88.06 88 ARG A C 1
ATOM 705 O O . ARG A 1 88 ? -9.547 -6.508 -10.148 1 88.06 88 ARG A O 1
ATOM 712 N N . ASN A 1 89 ? -9.312 -6.359 -8 1 81.62 89 ASN A N 1
ATOM 713 C CA . ASN A 1 89 ? -9.477 -4.91 -7.996 1 81.62 89 ASN A CA 1
ATOM 714 C C . ASN A 1 89 ? -8.133 -4.191 -7.883 1 81.62 89 ASN A C 1
ATOM 716 O O . ASN A 1 89 ? -8.086 -3.029 -7.477 1 81.62 89 ASN A O 1
ATOM 720 N N . ILE A 1 90 ? -7.191 -4.855 -8.391 1 84.25 90 ILE A N 1
ATOM 721 C CA . ILE A 1 90 ? -5.871 -4.258 -8.219 1 84.25 90 ILE A CA 1
ATOM 722 C C . ILE A 1 90 ? -5.746 -3.012 -9.086 1 84.25 90 ILE A C 1
ATOM 724 O O . ILE A 1 90 ? -5.211 -1.99 -8.648 1 84.25 90 ILE A O 1
ATOM 728 N N . ASP A 1 91 ? -6.176 -3.014 -10.312 1 79.75 91 ASP A N 1
ATOM 729 C CA . ASP A 1 91 ? -6.117 -1.875 -11.227 1 79.75 91 ASP A CA 1
ATOM 730 C C . ASP A 1 91 ? -6.898 -0.686 -10.672 1 79.75 91 ASP A C 1
ATOM 732 O O . ASP A 1 91 ? -6.418 0.449 -10.703 1 79.75 91 ASP A O 1
ATOM 736 N N . ALA A 1 92 ? -8.008 -1.062 -10.203 1 82.62 92 ALA A N 1
ATOM 737 C CA . ALA A 1 92 ? -8.852 -0.016 -9.625 1 82.62 92 ALA A CA 1
ATOM 738 C C . ALA A 1 92 ? -8.195 0.597 -8.391 1 82.62 92 ALA A C 1
ATOM 740 O O . ALA A 1 92 ? -8.297 1.805 -8.164 1 82.62 92 ALA A O 1
ATOM 741 N N . GLU A 1 93 ? -7.523 -0.188 -7.645 1 83.31 93 GLU A N 1
ATOM 742 C CA . GLU A 1 93 ? -6.859 0.293 -6.438 1 83.31 93 GLU A CA 1
ATOM 743 C C . GLU A 1 93 ? -5.715 1.244 -6.781 1 83.31 93 GLU A C 1
ATOM 745 O O . GLU A 1 93 ? -5.551 2.281 -6.137 1 83.31 93 GLU A O 1
ATOM 750 N N . ILE A 1 94 ? -5.023 0.888 -7.77 1 79.81 94 ILE A N 1
ATOM 751 C CA . ILE A 1 94 ? -3.906 1.715 -8.211 1 79.81 94 ILE A CA 1
ATOM 752 C C . ILE A 1 94 ? -4.43 3.045 -8.742 1 79.81 94 ILE A C 1
ATOM 754 O O . ILE A 1 94 ? -3.93 4.109 -8.375 1 79.81 94 ILE A O 1
ATOM 758 N N . THR A 1 95 ? -5.402 3.006 -9.562 1 83.38 95 THR A N 1
ATOM 759 C CA . THR A 1 95 ? -5.996 4.199 -10.156 1 83.38 95 THR A CA 1
ATOM 760 C C . THR A 1 95 ? -6.605 5.094 -9.078 1 83.38 95 THR A C 1
ATOM 762 O O . THR A 1 95 ? -6.453 6.316 -9.117 1 83.38 95 THR A O 1
ATOM 765 N N . SER A 1 96 ? -7.242 4.418 -8.203 1 85.62 96 SER A N 1
ATOM 766 C CA . SER A 1 96 ? -7.867 5.16 -7.117 1 85.62 96 SER A CA 1
ATOM 767 C C . SER A 1 96 ? -6.828 5.887 -6.273 1 85.62 96 SER A C 1
ATOM 769 O O . SER A 1 96 ? -7.035 7.031 -5.871 1 85.62 96 SER A O 1
ATOM 771 N N . ALA A 1 97 ? -5.789 5.254 -5.992 1 84.81 97 ALA A N 1
ATOM 772 C CA . ALA A 1 97 ? -4.73 5.875 -5.203 1 84.81 97 ALA A CA 1
ATOM 773 C C . ALA A 1 97 ? -4.18 7.113 -5.902 1 84.81 97 ALA A C 1
ATOM 775 O O . ALA A 1 97 ? -3.957 8.148 -5.27 1 84.81 97 ALA A O 1
ATOM 776 N N . ILE A 1 98 ? -3.996 7.012 -7.137 1 84.69 98 ILE A N 1
ATOM 777 C CA . ILE A 1 98 ? -3.49 8.125 -7.941 1 84.69 98 ILE A CA 1
ATOM 778 C C . ILE A 1 98 ? -4.492 9.273 -7.914 1 84.69 98 ILE A C 1
ATOM 780 O O . ILE A 1 98 ? -4.117 10.43 -7.688 1 84.69 98 ILE A O 1
ATOM 784 N N . SER A 1 99 ? -5.676 8.906 -8.133 1 89.94 99 SER A N 1
ATOM 785 C CA . SER A 1 99 ? -6.734 9.906 -8.156 1 89.94 99 SER A CA 1
ATOM 786 C C . SER A 1 99 ? -6.863 10.609 -6.812 1 89.94 99 SER A C 1
ATOM 788 O O . SER A 1 99 ? -7.004 11.836 -6.758 1 89.94 99 SER A O 1
ATOM 790 N N . LEU A 1 100 ? -6.789 9.852 -5.805 1 90.44 100 LEU A N 1
ATOM 791 C CA . LEU A 1 100 ? -6.891 10.398 -4.457 1 90.44 100 LEU A CA 1
ATOM 792 C C . LEU A 1 100 ? -5.73 11.344 -4.168 1 90.44 100 LEU A C 1
ATOM 794 O O . LEU A 1 100 ? -5.93 12.43 -3.609 1 90.44 100 LEU A O 1
ATOM 798 N N . PHE A 1 101 ? -4.633 10.953 -4.52 1 89.69 101 PHE A N 1
ATOM 799 C CA . PHE A 1 101 ? -3.455 11.781 -4.289 1 89.69 101 PHE A CA 1
ATOM 800 C C . PHE A 1 101 ? -3.562 13.102 -5.039 1 89.69 101 PHE A C 1
ATOM 802 O O . PHE A 1 101 ? -3.266 14.164 -4.484 1 89.69 101 PHE A O 1
ATOM 809 N N . HIS A 1 102 ? -3.979 13 -6.254 1 90.06 102 HIS A N 1
ATOM 810 C CA . HIS A 1 102 ? -4.184 14.211 -7.047 1 90.06 102 HIS A CA 1
ATOM 811 C C . HIS A 1 102 ? -5.234 15.109 -6.414 1 90.06 102 HIS A C 1
ATOM 813 O O . HIS A 1 102 ? -5.043 16.328 -6.324 1 90.06 102 HIS A O 1
ATOM 819 N N . SER A 1 103 ? -6.262 14.492 -6.016 1 94.62 103 SER A N 1
ATOM 820 C CA . SER A 1 103 ? -7.316 15.258 -5.363 1 94.62 103 SER A CA 1
ATOM 821 C C . SER A 1 103 ? -6.805 15.945 -4.102 1 94.62 103 SER A C 1
ATOM 823 O O . SER A 1 103 ? -7.121 17.109 -3.846 1 94.62 103 SER A O 1
ATOM 825 N N . LEU A 1 104 ? -6.039 15.242 -3.359 1 95.38 104 LEU A N 1
ATOM 826 C CA . LEU A 1 104 ? -5.469 15.789 -2.131 1 95.38 104 LEU A CA 1
ATOM 827 C C . LEU A 1 104 ? -4.613 17.016 -2.428 1 95.38 104 LEU A C 1
ATOM 829 O O . LEU A 1 104 ? -4.77 18.062 -1.788 1 95.38 104 LEU A O 1
ATOM 833 N N . ARG A 1 105 ? -3.809 16.875 -3.277 1 93 105 ARG A N 1
ATOM 834 C CA . ARG A 1 105 ? -2.926 17.969 -3.648 1 93 105 ARG A CA 1
ATOM 835 C C . ARG A 1 105 ? -3.729 19.188 -4.102 1 93 105 ARG A C 1
ATOM 837 O O . ARG A 1 105 ? -3.486 20.297 -3.639 1 93 105 ARG A O 1
ATOM 844 N N . GLU A 1 106 ? -4.691 18.906 -5.004 1 95 106 GLU A N 1
ATOM 845 C CA . GLU A 1 106 ? -5.516 20 -5.535 1 95 106 GLU A CA 1
ATOM 846 C C . GLU A 1 106 ? -6.285 20.703 -4.422 1 95 106 GLU A C 1
ATOM 848 O O . GLU A 1 106 ? -6.367 21.922 -4.402 1 95 106 GLU A O 1
ATOM 853 N N . GLU A 1 107 ? -6.848 19.969 -3.598 1 96.25 107 GLU A N 1
ATOM 854 C CA . GLU A 1 107 ? -7.617 20.531 -2.49 1 96.25 107 GLU A CA 1
ATOM 855 C C . GLU A 1 107 ? -6.727 21.344 -1.56 1 96.25 107 GLU A C 1
ATOM 857 O O . GLU A 1 107 ? -7.129 22.406 -1.082 1 96.25 107 GLU A O 1
ATOM 862 N N . CYS A 1 108 ? -5.516 20.906 -1.252 1 95.75 108 CYS A N 1
ATOM 863 C CA . CYS A 1 108 ? -4.582 21.641 -0.405 1 95.75 108 CYS A CA 1
ATOM 864 C C . CYS A 1 108 ? -4.203 22.969 -1.036 1 95.75 108 CYS A C 1
ATOM 866 O O . CYS A 1 108 ? -4.207 24 -0.363 1 95.75 108 CYS A O 1
ATOM 868 N N . LEU A 1 109 ? -3.941 22.906 -2.277 1 92.19 109 LEU A N 1
ATOM 869 C CA . LEU A 1 109 ? -3.561 24.125 -2.998 1 92.19 109 LEU A CA 1
ATOM 870 C C . LEU A 1 109 ? -4.699 25.141 -3 1 92.19 109 LEU A C 1
ATOM 872 O O . LEU A 1 109 ? -4.484 26.328 -2.73 1 92.19 109 LEU A O 1
ATOM 876 N N . SER A 1 110 ? -5.848 24.641 -3.258 1 94.75 110 SER A N 1
ATOM 877 C CA . SER A 1 110 ? -7.012 25.5 -3.334 1 94.75 110 SER A CA 1
ATOM 878 C C . SER A 1 110 ? -7.32 26.141 -1.981 1 94.75 110 SER A C 1
ATOM 880 O O . SER A 1 110 ? -7.848 27.25 -1.916 1 94.75 110 SER A O 1
ATOM 882 N N . ARG A 1 111 ? -6.895 25.547 -0.913 1 95.88 111 ARG A N 1
ATOM 883 C CA . ARG A 1 111 ? -7.25 26 0.43 1 95.88 111 ARG A CA 1
ATOM 884 C C . ARG A 1 111 ? -6.043 26.609 1.139 1 95.88 111 ARG A C 1
ATOM 886 O O . ARG A 1 111 ? -6.16 27.078 2.27 1 95.88 111 ARG A O 1
ATOM 893 N N . GLY A 1 112 ? -4.91 26.5 0.445 1 94.19 112 GLY A N 1
ATOM 894 C CA . GLY A 1 112 ? -3.701 27.078 1.016 1 94.19 112 GLY A CA 1
ATOM 895 C C . GLY A 1 112 ? -3.127 26.25 2.146 1 94.19 112 GLY A C 1
ATOM 896 O O . GLY A 1 112 ? -2.555 26.781 3.094 1 94.19 112 GLY A O 1
ATOM 897 N N . ILE A 1 113 ? -3.328 25.031 2.166 1 96.75 113 ILE A N 1
ATOM 898 C CA . ILE A 1 113 ? -2.805 24.125 3.178 1 96.75 113 ILE A CA 1
ATOM 899 C C . ILE A 1 113 ? -1.381 23.719 2.811 1 96.75 113 ILE A C 1
ATOM 901 O O . ILE A 1 113 ? -1.138 23.203 1.713 1 96.75 113 ILE A O 1
ATOM 905 N N . PRO A 1 114 ? -0.432 23.922 3.697 1 95.88 114 PRO A N 1
ATOM 906 C CA . PRO A 1 114 ? 0.948 23.531 3.408 1 95.88 114 PRO A CA 1
ATOM 907 C C . PRO A 1 114 ? 1.104 22.016 3.23 1 95.88 114 PRO A C 1
ATOM 909 O O . PRO A 1 114 ? 0.514 21.234 3.984 1 95.88 114 PRO A O 1
ATOM 912 N N . ILE A 1 115 ? 1.818 21.672 2.262 1 95.44 115 ILE A N 1
ATOM 913 C CA . ILE A 1 115 ? 2.232 20.281 2.049 1 95.44 115 ILE A CA 1
ATOM 914 C C . ILE A 1 115 ? 3.729 20.141 2.324 1 95.44 115 ILE A C 1
ATOM 916 O O . ILE A 1 115 ? 4.555 20.625 1.544 1 95.44 115 ILE A O 1
ATOM 920 N N . VAL A 1 116 ? 4.016 19.453 3.373 1 95.5 116 VAL A N 1
ATOM 921 C CA . VAL A 1 116 ? 5.395 19.344 3.832 1 95.5 116 VAL A CA 1
ATOM 922 C C . VAL A 1 116 ? 5.961 17.969 3.443 1 95.5 116 VAL A C 1
ATOM 924 O O . VAL A 1 116 ? 5.562 16.953 4 1 95.5 116 VAL A O 1
ATOM 927 N N . HIS A 1 117 ? 6.84 17.953 2.486 1 93.38 117 HIS A N 1
ATOM 928 C CA . HIS A 1 117 ? 7.559 16.719 2.152 1 93.38 117 HIS A CA 1
ATOM 929 C C . HIS A 1 117 ? 8.742 16.5 3.092 1 93.38 117 HIS A C 1
ATOM 931 O O . HIS A 1 117 ? 9.68 17.297 3.109 1 93.38 117 HIS A O 1
ATOM 937 N N . ALA A 1 118 ? 8.578 15.445 3.822 1 93.19 118 ALA A N 1
ATOM 938 C CA . ALA A 1 118 ? 9.625 15.242 4.816 1 93.19 118 ALA A CA 1
ATOM 939 C C . ALA A 1 118 ? 9.82 13.758 5.117 1 93.19 118 ALA A C 1
ATOM 941 O O . ALA A 1 118 ? 8.852 13 5.188 1 93.19 118 ALA A O 1
ATOM 942 N N . SER A 1 119 ? 11.109 13.383 5.312 1 92.94 119 SER A N 1
ATOM 943 C CA . SER A 1 119 ? 11.492 12.078 5.828 1 92.94 119 SER A CA 1
ATOM 944 C C . SER A 1 119 ? 10.977 10.953 4.93 1 92.94 119 SER A C 1
ATOM 946 O O . SER A 1 119 ? 10.828 11.141 3.721 1 92.94 119 SER A O 1
ATOM 948 N N . THR A 1 120 ? 10.961 9.742 5.438 1 89.88 120 THR A N 1
ATOM 949 C CA . THR A 1 120 ? 10.531 8.562 4.703 1 89.88 120 THR A CA 1
ATOM 950 C C . THR A 1 120 ? 9.273 7.965 5.332 1 89.88 120 THR A C 1
ATOM 952 O O . THR A 1 120 ? 8.938 8.266 6.48 1 89.88 120 THR A O 1
ATOM 955 N N . LYS A 1 121 ? 8.617 7.172 4.492 1 90.56 121 LYS A N 1
ATOM 956 C CA . LYS A 1 121 ? 7.441 6.445 4.969 1 90.56 121 LYS A CA 1
ATOM 957 C C . LYS A 1 121 ? 7.754 5.672 6.246 1 90.56 121 LYS A C 1
ATOM 959 O O . LYS A 1 121 ? 6.965 5.688 7.195 1 90.56 121 LYS A O 1
ATOM 964 N N . ARG A 1 122 ? 8.867 5.004 6.328 1 89 122 ARG A N 1
ATOM 965 C CA . ARG A 1 122 ? 9.281 4.199 7.473 1 89 122 ARG A CA 1
ATOM 966 C C . ARG A 1 122 ? 9.438 5.066 8.719 1 89 122 ARG A C 1
ATOM 968 O O . ARG A 1 122 ? 8.914 4.734 9.781 1 89 122 ARG A O 1
ATOM 975 N N . LEU A 1 123 ? 10.086 6.148 8.602 1 92.38 123 LEU A N 1
ATOM 976 C CA . LEU A 1 123 ? 10.375 7.004 9.742 1 92.38 123 LEU A CA 1
ATOM 977 C C . LEU A 1 123 ? 9.117 7.723 10.219 1 92.38 123 LEU A C 1
ATOM 979 O O . LEU A 1 123 ? 8.898 7.875 11.422 1 92.38 123 LEU A O 1
ATOM 983 N N . 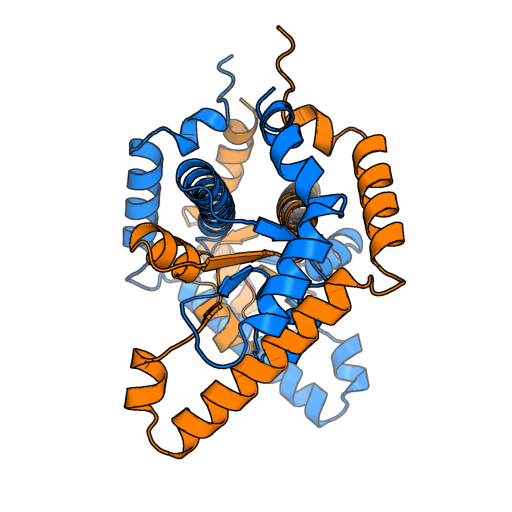LEU A 1 124 ? 8.297 8.156 9.328 1 94.38 124 LEU A N 1
ATOM 984 C CA . LEU A 1 124 ? 7.023 8.766 9.711 1 94.38 124 LEU A CA 1
ATOM 985 C C . LEU A 1 124 ? 6.172 7.789 10.508 1 94.38 124 LEU A C 1
ATOM 987 O O . LEU A 1 124 ? 5.609 8.148 11.547 1 94.38 124 LEU A O 1
ATOM 991 N N . SER A 1 125 ? 6.09 6.582 10.023 1 93.56 125 SER A N 1
ATOM 992 C CA . SER A 1 125 ? 5.289 5.555 10.68 1 93.56 125 SER A CA 1
ATOM 993 C C . SER A 1 125 ? 5.852 5.211 12.055 1 93.56 125 SER A C 1
ATOM 995 O O . SER A 1 125 ? 5.094 5.012 13.008 1 93.56 125 SER A O 1
ATOM 997 N N . ARG A 1 126 ? 7.09 5.105 12.164 1 93.25 126 ARG A N 1
ATOM 998 C CA . ARG A 1 126 ? 7.727 4.82 13.445 1 93.25 126 ARG A CA 1
ATOM 999 C C . ARG A 1 126 ? 7.445 5.926 14.453 1 93.25 126 ARG A C 1
ATOM 1001 O O . ARG A 1 126 ? 7.191 5.652 15.625 1 93.25 126 ARG A O 1
ATOM 1008 N N . ALA A 1 127 ? 7.555 7.129 14 1 95.75 127 ALA A N 1
ATOM 1009 C CA . ALA A 1 127 ? 7.277 8.273 14.867 1 95.75 127 ALA A CA 1
ATOM 1010 C C . ALA A 1 127 ? 5.883 8.172 15.477 1 95.75 127 ALA A C 1
ATOM 1012 O O . ALA A 1 127 ? 5.672 8.555 16.641 1 95.75 127 ALA A O 1
ATOM 1013 N N . LEU A 1 128 ? 4.961 7.613 14.781 1 95.88 128 LEU A N 1
ATOM 1014 C CA . LEU A 1 128 ? 3.57 7.543 15.219 1 95.88 128 LEU A CA 1
ATOM 1015 C C . LEU A 1 128 ? 3.242 6.16 15.766 1 95.88 128 LEU A C 1
ATOM 1017 O O . LEU A 1 128 ? 2.105 5.895 16.156 1 95.88 128 LEU A O 1
ATOM 1021 N N . GLU A 1 129 ? 4.238 5.238 15.703 1 91.12 129 GLU A N 1
ATOM 1022 C CA . GLU A 1 129 ? 4.059 3.854 16.125 1 91.12 129 GLU A CA 1
ATOM 1023 C C . GLU A 1 129 ? 2.865 3.215 15.414 1 91.12 129 GLU A C 1
ATOM 1025 O O . GLU A 1 129 ? 2.01 2.602 16.062 1 91.12 129 GLU A O 1
ATOM 1030 N N . LYS A 1 130 ? 2.848 3.48 14.117 1 82.81 130 LYS A N 1
ATOM 1031 C CA . LYS A 1 130 ? 1.78 2.945 13.281 1 82.81 130 LYS A CA 1
ATOM 1032 C C . LYS A 1 130 ? 2.311 1.872 12.336 1 82.81 130 LYS A C 1
ATOM 1034 O O . LYS A 1 130 ? 3.41 2.002 11.797 1 82.81 130 LYS A O 1
ATOM 1039 N N . PHE A 1 131 ? 1.649 0.637 12.25 1 73.56 131 PHE A N 1
ATOM 1040 C CA . PHE A 1 131 ? 1.802 -0.394 11.227 1 73.56 131 PHE A CA 1
ATOM 1041 C C . PHE A 1 131 ? 0.442 -0.861 10.719 1 73.56 131 PHE A C 1
ATOM 1043 O O . PHE A 1 131 ? -0.498 -1.016 11.508 1 73.56 131 PHE A O 1
ATOM 1050 N N . PRO A 1 132 ? 0.242 -0.881 9.352 1 72.75 132 PRO A N 1
ATOM 1051 C CA . PRO A 1 132 ? 1.202 -0.725 8.258 1 72.75 132 PRO A CA 1
ATOM 1052 C C . PRO A 1 132 ? 1.646 0.724 8.062 1 72.75 132 PRO A C 1
ATOM 1054 O O . PRO A 1 132 ? 0.954 1.648 8.5 1 72.75 132 PRO A O 1
ATOM 1057 N N . TYR A 1 133 ? 2.623 0.949 7.32 1 75.31 133 TYR A N 1
ATOM 1058 C CA . TYR A 1 133 ? 3.273 2.24 7.125 1 75.31 133 TYR A CA 1
ATOM 1059 C C . TYR A 1 133 ? 2.389 3.18 6.316 1 75.31 133 TYR A C 1
ATOM 1061 O O . TYR A 1 133 ? 1.573 2.732 5.504 1 75.31 133 TYR A O 1
ATOM 1069 N N . THR A 1 134 ? 2.453 4.426 6.746 1 82.81 134 THR A N 1
ATOM 1070 C CA . THR A 1 134 ? 1.701 5.453 6.031 1 82.81 134 THR A CA 1
ATOM 1071 C C . THR A 1 134 ? 2.643 6.473 5.398 1 82.81 134 THR A C 1
ATOM 1073 O O . THR A 1 134 ? 3.682 6.805 5.973 1 82.81 134 THR A O 1
ATOM 1076 N N . ASN A 1 135 ? 2.283 6.961 4.203 1 90.19 135 ASN A N 1
ATOM 1077 C CA . ASN A 1 135 ? 3.064 8 3.541 1 90.19 135 ASN A CA 1
ATOM 1078 C C . ASN A 1 135 ? 2.43 9.375 3.713 1 90.19 135 ASN A C 1
ATOM 1080 O O . ASN A 1 135 ? 2.988 10.383 3.271 1 90.19 135 ASN A O 1
ATOM 1084 N N . VAL A 1 136 ? 1.298 9.422 4.332 1 95.25 136 VAL A N 1
ATOM 1085 C CA . VAL A 1 136 ? 0.558 10.68 4.422 1 95.25 136 VAL A CA 1
ATOM 1086 C C . VAL A 1 136 ? 0.042 10.875 5.848 1 95.25 136 VAL A C 1
ATOM 1088 O O . VAL A 1 136 ? -0.584 9.977 6.414 1 95.25 136 VAL A O 1
ATOM 1091 N N . VAL A 1 137 ? 0.301 12.016 6.414 1 97.62 137 VAL A N 1
ATOM 1092 C CA . VAL A 1 137 ? -0.209 12.398 7.727 1 97.62 137 VAL A CA 1
ATOM 1093 C C . VAL A 1 137 ? -0.835 13.789 7.656 1 97.62 137 VAL A C 1
ATOM 1095 O O . VAL A 1 137 ? -0.188 14.75 7.227 1 97.62 137 VAL A O 1
ATOM 1098 N N . ALA A 1 138 ? -2.092 13.828 7.988 1 98.44 138 ALA A N 1
ATOM 1099 C CA . ALA A 1 138 ? -2.738 15.133 8.117 1 98.44 138 ALA A CA 1
ATOM 1100 C C . ALA A 1 138 ? -2.689 15.625 9.562 1 98.44 138 ALA A C 1
ATOM 1102 O O . ALA A 1 138 ? -3.119 14.922 10.477 1 98.44 138 ALA A O 1
ATOM 1103 N N . LEU A 1 139 ? -2.092 16.75 9.773 1 98.62 139 LEU A N 1
ATOM 1104 C CA . LEU A 1 139 ? -2.117 17.406 11.078 1 98.62 139 LEU A CA 1
ATOM 1105 C C . LEU A 1 139 ? -3.377 18.25 11.242 1 98.62 139 LEU A C 1
ATOM 1107 O O . LEU A 1 139 ? -3.666 19.094 10.406 1 98.62 139 LEU A O 1
ATOM 1111 N N . LEU A 1 140 ? -4.047 17.938 12.297 1 98 140 LEU A N 1
ATOM 1112 C CA . LEU A 1 140 ? -5.262 18.672 12.617 1 98 140 LEU A CA 1
ATOM 1113 C C . LEU A 1 140 ? -4.98 19.75 13.656 1 98 140 LEU A C 1
ATOM 1115 O O . LEU A 1 140 ? -3.842 20.203 13.797 1 98 140 LEU A O 1
ATOM 1119 N N . HIS A 1 141 ? -6.027 20.219 14.312 1 94.69 141 HIS A N 1
ATOM 1120 C CA . HIS A 1 141 ? -5.812 21.234 15.344 1 94.69 141 HIS A CA 1
ATOM 1121 C C . HIS A 1 141 ? -5.297 20.594 16.641 1 94.69 141 HIS A C 1
ATOM 1123 O O . HIS A 1 141 ? -5.766 19.531 17.031 1 94.69 141 HIS A O 1
ATOM 1129 N N . PHE A 1 142 ? -4.246 21.188 17.156 1 95.5 142 PHE A N 1
ATOM 1130 C CA . PHE A 1 142 ? -3.697 20.719 18.422 1 95.5 142 PHE A CA 1
ATOM 1131 C C . PHE A 1 142 ? -3.26 21.906 19.281 1 95.5 142 PHE A C 1
ATOM 1133 O O . PHE A 1 142 ? -3.121 23.016 18.781 1 95.5 142 PHE A O 1
ATOM 1140 N N . GLN A 1 143 ? -3.141 21.594 20.531 1 93.19 143 GLN A N 1
ATOM 1141 C CA . GLN A 1 143 ? -2.668 22.594 21.484 1 93.19 143 GLN A CA 1
ATOM 1142 C C . GLN A 1 143 ? -1.398 22.125 22.188 1 93.19 143 GLN A C 1
ATOM 1144 O O . GLN A 1 143 ? -1.183 20.922 22.344 1 93.19 143 GLN A O 1
ATOM 1149 N N . GLY A 1 144 ? -0.55 23.047 22.516 1 95.19 144 GLY A N 1
ATOM 1150 C CA . GLY A 1 144 ? 0.611 22.75 23.328 1 95.19 144 GLY A CA 1
ATOM 1151 C C . GLY A 1 144 ? 1.89 22.609 22.531 1 95.19 144 GLY A C 1
ATOM 1152 O O . GLY A 1 144 ? 2.988 22.641 23.078 1 95.19 144 GLY A O 1
ATOM 1153 N N . PHE A 1 145 ? 1.755 22.5 21.219 1 97.31 145 PHE A N 1
ATOM 1154 C CA . PHE A 1 145 ? 2.945 22.25 20.422 1 97.31 145 PHE A CA 1
ATOM 1155 C C . PHE A 1 145 ? 3.061 23.266 19.281 1 97.31 145 PHE A C 1
ATOM 1157 O O . PHE A 1 145 ? 3.568 22.953 18.203 1 97.31 145 PHE A O 1
ATOM 1164 N N . GLU A 1 146 ? 2.592 24.453 19.5 1 96.38 146 GLU A N 1
ATOM 1165 C CA . GLU A 1 146 ? 2.535 25.5 18.484 1 96.38 146 GLU A CA 1
ATOM 1166 C C . GLU A 1 146 ? 3.936 25.953 18.078 1 96.38 146 GLU A C 1
ATOM 1168 O O . GLU A 1 146 ? 4.18 26.266 16.922 1 96.38 146 GLU A O 1
ATOM 1173 N N . GLU A 1 147 ? 4.793 26.031 19.125 1 97.19 147 GLU A N 1
ATOM 1174 C CA . GLU A 1 147 ? 6.152 26.453 18.828 1 97.19 147 GLU A CA 1
ATOM 1175 C C . GLU A 1 147 ? 6.867 25.453 17.922 1 97.19 147 GLU A C 1
ATOM 1177 O O . GLU A 1 147 ? 7.562 25.844 16.984 1 97.19 147 GLU A O 1
ATOM 1182 N N . LEU A 1 148 ? 6.711 24.219 18.219 1 97.31 148 LEU A N 1
ATOM 1183 C CA . LEU A 1 148 ? 7.305 23.172 17.391 1 97.31 148 LEU A CA 1
ATOM 1184 C C . LEU A 1 148 ? 6.762 23.219 15.969 1 97.31 148 LEU A C 1
ATOM 1186 O O . LEU A 1 148 ? 7.52 23.078 15.008 1 97.31 148 LEU A O 1
ATOM 1190 N N . TYR A 1 149 ? 5.543 23.438 15.867 1 97.88 149 TYR A N 1
ATOM 1191 C CA . TYR A 1 149 ? 4.891 23.531 14.57 1 97.88 149 TYR A CA 1
ATOM 1192 C C . TYR A 1 149 ? 5.406 24.734 13.789 1 97.88 149 TYR A C 1
ATOM 1194 O O . TYR A 1 149 ? 5.695 24.641 12.594 1 97.88 149 TYR A O 1
ATOM 1202 N N . ARG A 1 150 ? 5.445 25.844 14.445 1 97.38 150 ARG A N 1
ATOM 1203 C CA . ARG A 1 150 ? 5.945 27.047 13.805 1 97.38 150 ARG A CA 1
ATOM 1204 C C . ARG A 1 150 ? 7.359 26.844 13.266 1 97.38 150 ARG A C 1
ATOM 1206 O O . ARG A 1 150 ? 7.668 27.266 12.148 1 97.38 150 ARG A O 1
ATOM 1213 N N . ASP A 1 151 ? 8.164 26.188 14.078 1 96.75 151 ASP A N 1
ATOM 1214 C CA . ASP A 1 151 ? 9.531 25.906 13.656 1 96.75 151 ASP A CA 1
ATOM 1215 C C . ASP A 1 151 ? 9.547 25 12.422 1 96.75 151 ASP A C 1
ATOM 1217 O O . ASP A 1 151 ? 10.336 25.219 11.5 1 96.75 151 ASP A O 1
ATOM 1221 N N . MET A 1 152 ? 8.672 24.062 12.406 1 96.81 152 MET A N 1
ATOM 1222 C CA . MET A 1 152 ? 8.578 23.141 11.281 1 96.81 152 MET A CA 1
ATOM 1223 C C . MET A 1 152 ? 8.195 23.875 10 1 96.81 152 MET A C 1
ATOM 1225 O O . MET A 1 152 ? 8.82 23.688 8.953 1 96.81 152 MET A O 1
ATOM 1229 N N . ILE A 1 153 ? 7.234 24.703 10.109 1 96.44 153 ILE A N 1
ATOM 1230 C CA . ILE A 1 153 ? 6.742 25.438 8.953 1 96.44 153 ILE A CA 1
ATOM 1231 C C . ILE A 1 153 ? 7.824 26.391 8.461 1 96.44 153 ILE A C 1
ATOM 1233 O O . ILE A 1 153 ? 7.988 26.594 7.25 1 96.44 153 ILE A O 1
ATOM 1237 N N . GLN A 1 154 ? 8.531 27.031 9.375 1 96 154 GLN A N 1
ATOM 1238 C CA . GLN A 1 154 ? 9.609 27.938 8.992 1 96 154 GLN A CA 1
ATOM 1239 C C . GLN A 1 154 ? 10.703 27.188 8.219 1 96 154 GLN A C 1
ATOM 1241 O O . GLN A 1 154 ? 11.195 27.688 7.207 1 96 154 GLN A O 1
ATOM 1246 N N . LEU A 1 155 ? 11.078 26.094 8.758 1 95.44 155 LEU A N 1
ATOM 1247 C CA . LEU A 1 155 ? 12.062 25.25 8.07 1 95.44 155 LEU A CA 1
ATOM 1248 C C . LEU A 1 155 ? 11.555 24.844 6.691 1 95.44 155 LEU A C 1
ATOM 1250 O O . LEU A 1 155 ? 12.328 24.812 5.73 1 95.44 155 LEU A O 1
ATOM 1254 N N . TRP A 1 156 ? 10.273 24.516 6.656 1 93.69 156 TRP A N 1
ATOM 1255 C CA . TRP A 1 156 ? 9.648 24.125 5.402 1 93.69 156 TRP A CA 1
ATOM 1256 C C . TRP A 1 156 ? 9.711 25.25 4.383 1 93.69 156 TRP A C 1
ATOM 1258 O O . TRP A 1 156 ? 10.047 25.031 3.217 1 93.69 156 TRP A O 1
ATOM 1268 N N . LYS A 1 157 ? 9.398 26.469 4.758 1 92.25 157 LYS A N 1
ATOM 1269 C CA . LYS A 1 157 ? 9.406 27.625 3.879 1 92.25 157 LYS A CA 1
ATOM 1270 C C . LYS A 1 157 ? 10.805 27.875 3.307 1 92.25 157 LYS A C 1
ATOM 1272 O O . LYS A 1 157 ? 10.945 28.375 2.193 1 92.25 157 LYS A O 1
ATOM 1277 N N . CYS A 1 158 ? 11.805 27.453 4.012 1 89.69 158 CYS A N 1
ATOM 1278 C CA . CYS A 1 158 ? 13.188 27.672 3.6 1 89.69 158 CYS A CA 1
ATOM 1279 C C . CYS A 1 158 ? 13.711 26.469 2.809 1 89.69 158 CYS A C 1
ATOM 1281 O O . CYS A 1 158 ? 14.836 26.5 2.314 1 89.69 158 CYS A O 1
ATOM 1283 N N . SER A 1 159 ? 12.859 25.516 2.752 1 82.44 159 SER A N 1
ATOM 1284 C CA . SER A 1 159 ? 13.312 24.281 2.125 1 82.44 159 SER A CA 1
ATOM 1285 C C . SER A 1 159 ? 12.898 24.203 0.66 1 82.44 159 SER A C 1
ATOM 1287 O O . SER A 1 159 ? 12.07 25 0.209 1 82.44 159 SER A O 1
ATOM 1289 N N . ASP A 1 160 ? 13.477 23.188 -0.108 1 66.38 160 ASP A N 1
ATOM 1290 C CA . ASP A 1 160 ? 13.188 22.922 -1.514 1 66.38 160 ASP A CA 1
ATOM 1291 C C . ASP A 1 160 ? 11.773 22.359 -1.688 1 66.38 160 ASP A C 1
ATOM 1293 O O . ASP A 1 160 ? 11.195 22.469 -2.768 1 66.38 160 ASP A O 1
ATOM 1297 N N . SER A 1 161 ? 11.234 21.844 -0.632 1 62.44 161 SER A N 1
ATOM 1298 C CA . SER A 1 161 ? 9.891 21.266 -0.695 1 62.44 161 SER A CA 1
ATOM 1299 C C . SER A 1 161 ? 8.844 22.344 -1.003 1 62.44 161 SER A C 1
ATOM 1301 O O . SER A 1 161 ? 7.855 22.062 -1.683 1 62.44 161 SER A O 1
ATOM 1303 N N . HIS A 1 162 ? 9.078 23.375 -0.503 1 64.69 162 HIS A N 1
ATOM 1304 C CA . HIS A 1 162 ? 8.164 24.5 -0.725 1 64.69 162 HIS A CA 1
ATOM 1305 C C . HIS A 1 162 ? 8.195 24.953 -2.178 1 64.69 162 HIS A C 1
ATOM 1307 O O . HIS A 1 162 ? 7.156 25.281 -2.756 1 64.69 162 HIS A O 1
ATOM 1313 N N . ILE A 1 163 ? 9.297 24.672 -2.857 1 55.91 163 ILE A N 1
ATOM 1314 C CA . ILE A 1 163 ? 9.5 25.125 -4.227 1 55.91 163 ILE A CA 1
ATOM 1315 C C . ILE A 1 163 ? 8.867 24.141 -5.203 1 55.91 163 ILE A C 1
ATOM 1317 O O . ILE A 1 163 ? 8.281 24.547 -6.211 1 55.91 163 ILE A O 1
ATOM 1321 N N . HIS A 1 164 ? 9.016 22.938 -4.898 1 53.53 164 HIS A N 1
ATOM 1322 C CA . HIS A 1 164 ? 8.562 21.922 -5.84 1 53.53 164 HIS A CA 1
ATOM 1323 C C . HIS A 1 164 ? 7.051 21.969 -6.027 1 53.53 164 HIS A C 1
ATOM 1325 O O . HIS A 1 164 ? 6.555 21.828 -7.145 1 53.53 164 HIS A O 1
ATOM 1331 N N . TYR A 1 165 ? 6.359 22.141 -5.02 1 55.09 165 TYR A N 1
ATOM 1332 C CA . TYR A 1 165 ? 4.91 22.188 -5.16 1 55.09 165 TYR A CA 1
ATOM 1333 C C . TYR A 1 165 ? 4.469 23.406 -5.961 1 55.09 165 TYR A C 1
ATOM 1335 O O . TYR A 1 165 ? 3.547 23.312 -6.773 1 55.09 165 TYR A O 1
ATOM 1343 N N . HIS A 1 166 ? 5.148 24.484 -5.738 1 51.12 166 HIS A N 1
ATOM 1344 C CA . HIS A 1 166 ? 4.766 25.656 -6.527 1 51.12 166 HIS A CA 1
ATOM 1345 C C . HIS A 1 166 ? 5.164 25.484 -7.988 1 51.12 166 HIS A C 1
ATOM 1347 O O . HIS A 1 166 ? 4.43 25.891 -8.891 1 51.12 166 HIS A O 1
ATOM 1353 N N . LYS A 1 167 ? 6.324 24.844 -8.141 1 47.88 167 LYS A N 1
ATOM 1354 C CA . LYS A 1 167 ? 6.785 24.719 -9.523 1 47.88 167 LYS A CA 1
ATOM 1355 C C . LYS A 1 167 ? 6.02 23.625 -10.258 1 47.88 167 LYS A C 1
ATOM 1357 O O . LYS A 1 167 ? 5.68 23.781 -11.43 1 47.88 167 LYS A O 1
ATOM 1362 N N . ASP A 1 168 ? 6.051 22.5 -9.625 1 47.84 168 ASP A N 1
ATOM 1363 C CA . ASP A 1 168 ? 5.41 21.375 -10.312 1 47.84 168 ASP A CA 1
ATOM 1364 C C . ASP A 1 168 ? 3.934 21.672 -10.57 1 47.84 168 ASP A C 1
ATOM 1366 O O . ASP A 1 168 ? 3.254 20.891 -11.25 1 47.84 168 ASP A O 1
ATOM 1370 N N . GLN A 1 169 ? 3.402 22.531 -9.789 1 42.78 169 GLN A N 1
ATOM 1371 C CA . GLN A 1 169 ? 2.092 23.016 -10.211 1 42.78 169 GLN A CA 1
ATOM 1372 C C . GLN A 1 169 ? 2.104 23.422 -11.688 1 42.78 169 GLN A C 1
ATOM 1374 O O . GLN A 1 169 ? 1.09 23.297 -12.375 1 42.78 169 GLN A O 1
ATOM 1379 N N . THR A 1 170 ? 3.301 23.781 -12.109 1 36.12 170 THR A N 1
ATOM 1380 C CA . THR A 1 170 ? 3.393 24.062 -13.539 1 36.12 170 THR A CA 1
ATOM 1381 C C . THR A 1 170 ? 3.709 22.797 -14.328 1 36.12 170 THR A C 1
ATOM 1383 O O . THR A 1 170 ? 3.297 22.656 -15.477 1 36.12 170 THR A O 1
ATOM 1386 N N . SER A 1 171 ? 4.602 21.953 -13.859 1 35.38 171 SER A N 1
ATOM 1387 C CA . SER A 1 171 ? 5.215 20.906 -14.672 1 35.38 171 SER A CA 1
ATOM 1388 C C . SER A 1 171 ? 4.355 19.641 -14.695 1 35.38 171 SER A C 1
ATOM 1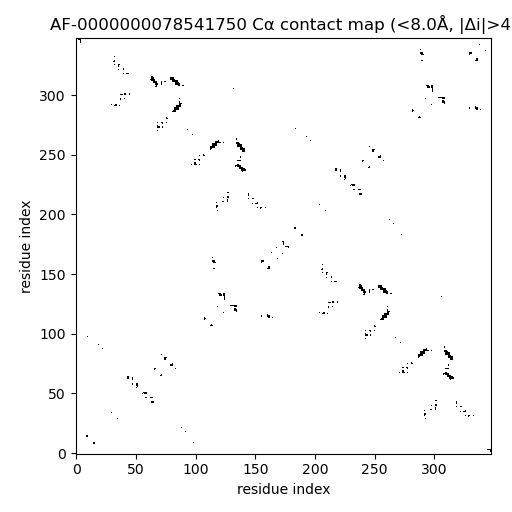390 O O . SER A 1 171 ? 4.582 18.75 -15.516 1 35.38 171 SER A O 1
ATOM 1392 N N . LEU A 1 172 ? 3.852 19.266 -13.672 1 32.44 172 LEU A N 1
ATOM 1393 C CA . LEU A 1 172 ? 3.154 18 -13.812 1 32.44 172 LEU A CA 1
ATOM 1394 C C . LEU A 1 172 ? 2.076 18.078 -14.883 1 32.44 172 LEU A C 1
ATOM 1396 O O . LEU A 1 172 ? 1.586 17.047 -15.359 1 32.44 172 LEU A O 1
ATOM 1400 N N . PHE A 1 173 ? 1.447 19.312 -15.094 1 28.47 173 PHE A N 1
ATOM 1401 C CA . PHE A 1 173 ? 0.382 19.531 -16.062 1 28.47 173 PHE A CA 1
ATOM 1402 C C . PHE A 1 173 ? 0.912 20.25 -17.297 1 28.47 173 PHE A C 1
ATOM 1404 O O . PHE A 1 173 ? 0.134 20.766 -18.109 1 28.47 173 PHE A O 1
ATOM 1411 N N . ALA A 1 174 ? 2.225 20.344 -17.453 1 24.52 174 ALA A N 1
ATOM 1412 C CA . ALA A 1 174 ? 2.508 20.875 -18.781 1 24.52 174 ALA A CA 1
ATOM 1413 C C . ALA A 1 174 ? 2.643 19.75 -19.797 1 24.52 174 ALA A C 1
ATOM 1415 O O . ALA A 1 174 ? 3.148 18.672 -19.484 1 24.52 174 ALA A O 1
ATOM 1416 N N . MET B 1 1 ? 3.252 25.109 -27.359 1 18.64 1 MET B N 1
ATOM 1417 C CA . MET B 1 1 ? 2.529 24.797 -26.125 1 18.64 1 MET B CA 1
ATOM 1418 C C . MET B 1 1 ? 2.709 23.344 -25.734 1 18.64 1 MET B C 1
ATOM 1420 O O . MET B 1 1 ? 2.236 22.438 -26.422 1 18.64 1 MET B O 1
ATOM 1424 N N . LEU B 1 2 ? 3.777 22.984 -25.094 1 21.95 2 LEU B N 1
ATOM 1425 C CA . LEU B 1 2 ? 4.555 21.75 -25.203 1 21.95 2 LEU B CA 1
ATOM 1426 C C . LEU B 1 2 ? 3.967 20.672 -24.312 1 21.95 2 LEU B C 1
ATOM 1428 O O . LEU B 1 2 ? 3.836 20.859 -23.094 1 21.95 2 LEU B O 1
ATOM 1432 N N . HIS B 1 3 ? 3.086 19.734 -24.734 1 24.17 3 HIS B N 1
ATOM 1433 C CA . HIS B 1 3 ? 2.281 18.609 -24.281 1 24.17 3 HIS B CA 1
ATOM 1434 C C . HIS B 1 3 ? 3.146 17.547 -23.594 1 24.17 3 HIS B C 1
ATOM 1436 O O . HIS B 1 3 ? 3.955 16.891 -24.25 1 24.17 3 HIS B O 1
ATOM 1442 N N . LEU B 1 4 ? 3.59 17.891 -22.453 1 27.55 4 LEU B N 1
ATOM 1443 C CA . LEU B 1 4 ? 4.5 16.938 -21.828 1 27.55 4 LEU B CA 1
ATOM 1444 C C . LEU B 1 4 ? 3.816 15.586 -21.609 1 27.55 4 LEU B C 1
ATOM 1446 O O . LEU B 1 4 ? 2.789 15.508 -20.938 1 27.55 4 LEU B O 1
ATOM 1450 N N . HIS B 1 5 ? 3.861 14.648 -22.484 1 29.11 5 HIS B N 1
ATOM 1451 C CA . HIS B 1 5 ? 3.318 13.297 -22.594 1 29.11 5 HIS B CA 1
ATOM 1452 C C . HIS B 1 5 ? 3.797 12.43 -21.438 1 29.11 5 HIS B C 1
ATOM 1454 O O . HIS B 1 5 ? 4.996 12.352 -21.156 1 29.11 5 HIS B O 1
ATOM 1460 N N . PRO B 1 6 ? 2.951 12.18 -20.484 1 30.58 6 PRO B N 1
ATOM 1461 C CA . PRO B 1 6 ? 3.334 11.289 -19.391 1 30.58 6 PRO B CA 1
ATOM 1462 C C . PRO B 1 6 ? 4.152 10.094 -19.859 1 30.58 6 PRO B C 1
ATOM 1464 O O . PRO B 1 6 ? 4.82 9.438 -19.047 1 30.58 6 PRO B O 1
ATOM 1467 N N . GLU B 1 7 ? 4.105 9.664 -21.109 1 32.41 7 GLU B N 1
ATOM 1468 C CA . GLU B 1 7 ? 4.961 8.664 -21.734 1 32.41 7 GLU B CA 1
ATOM 1469 C C . GLU B 1 7 ? 6.438 9 -21.531 1 32.41 7 GLU B C 1
ATOM 1471 O O . GLU B 1 7 ? 7.312 8.188 -21.844 1 32.41 7 GLU B O 1
ATOM 1476 N N . PHE B 1 8 ? 6.699 10.219 -21.406 1 31.19 8 PHE B N 1
ATOM 1477 C CA . PHE B 1 8 ? 8.062 10.727 -21.453 1 31.19 8 PHE B CA 1
ATOM 1478 C C . PHE B 1 8 ? 8.836 10.352 -20.203 1 31.19 8 PHE B C 1
ATOM 1480 O O . PHE B 1 8 ? 10.047 10.133 -20.25 1 31.19 8 PHE B O 1
ATOM 1487 N N . LEU B 1 9 ? 8.227 10.258 -19.031 1 33.97 9 LEU B N 1
ATOM 1488 C CA . LEU B 1 9 ? 9.023 9.969 -17.844 1 33.97 9 LEU B CA 1
ATOM 1489 C C . LEU B 1 9 ? 9.32 8.477 -17.75 1 33.97 9 LEU B C 1
ATOM 1491 O O . LEU B 1 9 ? 10.375 8.078 -17.234 1 33.97 9 LEU B O 1
ATOM 1495 N N . ALA B 1 10 ? 8.477 7.512 -18.266 1 35.69 10 ALA B N 1
ATOM 1496 C CA . ALA B 1 10 ? 8.734 6.078 -18.141 1 35.69 10 ALA B CA 1
ATOM 1497 C C . ALA B 1 10 ? 9.969 5.672 -18.938 1 35.69 10 ALA B C 1
ATOM 1499 O O . ALA B 1 10 ? 10.555 4.617 -18.703 1 35.69 10 ALA B O 1
ATOM 1500 N N . LYS B 1 11 ? 10.055 6.215 -20.109 1 38.66 11 LYS B N 1
ATOM 1501 C CA . LYS B 1 11 ? 11.078 5.777 -21.062 1 38.66 11 LYS B CA 1
ATOM 1502 C C . LYS B 1 11 ? 12.391 6.523 -20.844 1 38.66 11 LYS B C 1
ATOM 1504 O O . LYS B 1 11 ? 13.367 6.297 -21.562 1 38.66 11 LYS B O 1
ATOM 1509 N N . ASN B 1 12 ? 12.344 7.699 -20.141 1 36.72 12 ASN B N 1
ATOM 1510 C CA . ASN B 1 12 ? 13.609 8.43 -20.141 1 36.72 12 ASN B CA 1
ATOM 1511 C C . ASN B 1 12 ? 14.523 7.957 -19.016 1 36.72 12 ASN B C 1
ATOM 1513 O O . ASN B 1 12 ? 14.219 8.148 -17.828 1 36.72 12 ASN B O 1
ATOM 1517 N N . PRO B 1 13 ? 15.406 7.16 -19.203 1 41.19 13 PRO B N 1
ATOM 1518 C CA . PRO B 1 13 ? 16.469 6.742 -18.297 1 41.19 13 PRO B CA 1
ATOM 1519 C C . PRO B 1 13 ? 16.969 7.879 -17.406 1 41.19 13 PRO B C 1
ATOM 1521 O O . PRO B 1 13 ? 17.344 7.648 -16.25 1 41.19 13 PRO B O 1
ATOM 1524 N N . LEU B 1 14 ? 16.844 9.023 -18 1 44.09 14 LEU B N 1
ATOM 1525 C CA . LEU B 1 14 ? 17.344 10.188 -17.281 1 44.09 14 LEU B CA 1
ATOM 1526 C C . LEU B 1 14 ? 16.438 10.523 -16.094 1 44.09 14 LEU B C 1
ATOM 1528 O O . LEU B 1 14 ? 16.906 10.914 -15.031 1 44.09 14 LEU B O 1
ATOM 1532 N N . GLY B 1 15 ? 15.18 10.344 -16.266 1 41.41 15 GLY B N 1
ATOM 1533 C CA . GLY B 1 15 ? 14.242 10.633 -15.188 1 41.41 15 GLY B CA 1
ATOM 1534 C C . GLY B 1 15 ? 14.375 9.68 -14.016 1 41.41 15 GLY B C 1
ATOM 1535 O O . GLY B 1 15 ? 14.344 10.109 -12.859 1 41.41 15 GLY B O 1
ATOM 1536 N N . ARG B 1 16 ? 14.562 8.422 -14.352 1 44.91 16 ARG B N 1
ATOM 1537 C CA . ARG B 1 16 ? 14.836 7.445 -13.305 1 44.91 16 ARG B CA 1
ATOM 1538 C C . ARG B 1 16 ? 16.141 7.766 -12.578 1 44.91 16 ARG B C 1
ATOM 1540 O O . ARG B 1 16 ? 16.219 7.641 -11.352 1 44.91 16 ARG B O 1
ATOM 1547 N N . ALA B 1 17 ? 17.094 8.023 -13.375 1 44.06 17 ALA B N 1
ATOM 1548 C CA . ALA B 1 17 ? 18.391 8.383 -12.82 1 44.06 17 ALA B CA 1
ATOM 1549 C C . ALA B 1 17 ? 18.281 9.633 -11.945 1 44.06 17 ALA B C 1
ATOM 1551 O O . ALA B 1 17 ? 18.953 9.734 -10.914 1 44.06 17 ALA B O 1
ATOM 1552 N N . LEU B 1 18 ? 17.578 10.531 -12.367 1 44.12 18 LEU B N 1
ATOM 1553 C CA . LEU B 1 18 ? 17.422 11.758 -11.602 1 44.12 18 LEU B CA 1
ATOM 1554 C C . LEU B 1 18 ? 16.625 11.508 -10.328 1 44.12 18 LEU B C 1
ATOM 1556 O O . LEU B 1 18 ? 16.906 12.102 -9.281 1 44.12 18 LEU B O 1
ATOM 1560 N N . GLU B 1 19 ? 15.695 10.656 -10.469 1 44.12 19 GLU B N 1
ATOM 1561 C CA . GLU B 1 19 ? 14.906 10.273 -9.297 1 44.12 19 GLU B CA 1
ATOM 1562 C C . GLU B 1 19 ? 15.75 9.461 -8.312 1 44.12 19 GLU B C 1
ATOM 1564 O O . GLU B 1 19 ? 15.672 9.68 -7.102 1 44.12 19 GLU B O 1
ATOM 1569 N N . LYS B 1 20 ? 16.469 8.492 -8.891 1 46.75 20 LYS B N 1
ATOM 1570 C CA . LYS B 1 20 ? 17.422 7.793 -8.039 1 46.75 20 LYS B CA 1
ATOM 1571 C C . LYS B 1 20 ? 18.391 8.766 -7.383 1 46.75 20 LYS B C 1
ATOM 1573 O O . LYS B 1 20 ? 18.719 8.625 -6.207 1 46.75 20 LYS B O 1
ATOM 1578 N N . LYS B 1 21 ? 18.938 9.547 -8.195 1 44.16 21 LYS B N 1
ATOM 1579 C CA . LYS B 1 21 ? 19.859 10.547 -7.664 1 44.16 21 LYS B CA 1
ATOM 1580 C C . LYS B 1 21 ? 19.156 11.438 -6.641 1 44.16 21 LYS B C 1
ATOM 1582 O O . LYS B 1 21 ? 19.766 11.836 -5.645 1 44.16 21 LYS B O 1
ATOM 1587 N N . ARG B 1 22 ? 18 11.852 -6.938 1 43.06 22 ARG B N 1
ATOM 1588 C CA . ARG B 1 22 ? 17.297 12.641 -5.934 1 43.06 22 ARG B CA 1
ATOM 1589 C C . ARG B 1 22 ? 17.016 11.82 -4.68 1 43.06 22 ARG B C 1
ATOM 1591 O O . ARG B 1 22 ? 17.188 12.312 -3.562 1 43.06 22 ARG B O 1
ATOM 1598 N N . ASN B 1 23 ? 16.594 10.539 -4.863 1 49.06 23 ASN B N 1
ATOM 1599 C CA . ASN B 1 23 ? 16.391 9.609 -3.76 1 49.06 23 ASN B CA 1
ATOM 1600 C C . ASN B 1 23 ? 17.688 9.328 -3.01 1 49.06 23 ASN B C 1
ATOM 1602 O O . ASN B 1 23 ? 17.688 9.18 -1.787 1 49.06 23 ASN B O 1
ATOM 1606 N N . GLN B 1 24 ? 18.703 9 -3.768 1 46.34 24 GLN B N 1
ATOM 1607 C CA . GLN B 1 24 ? 20.016 8.82 -3.139 1 46.34 24 GLN B CA 1
ATOM 1608 C C . GLN B 1 24 ? 20.422 10.07 -2.363 1 46.34 24 GLN B C 1
ATOM 1610 O O . GLN B 1 24 ? 21.047 9.977 -1.303 1 46.34 24 GLN B O 1
ATOM 1615 N N . LEU B 1 25 ? 20.172 11.164 -2.943 1 44.81 25 LEU B N 1
ATOM 1616 C CA . LEU B 1 25 ? 20.516 12.383 -2.219 1 44.81 25 LEU B CA 1
ATOM 1617 C C . LEU B 1 25 ? 19.672 12.523 -0.957 1 44.81 25 LEU B C 1
ATOM 1619 O O . LEU B 1 25 ? 20.141 13.031 0.059 1 44.81 25 LEU B O 1
ATOM 1623 N N . TYR B 1 26 ? 18.422 12.133 -1.026 1 48.72 26 TYR B N 1
ATOM 1624 C CA . TYR B 1 26 ? 17.578 12.211 0.16 1 48.72 26 TYR B CA 1
ATOM 1625 C C . TYR B 1 26 ? 17.812 11.023 1.083 1 48.72 26 TYR B C 1
ATOM 1627 O O . TYR B 1 26 ? 17.391 11.031 2.238 1 48.72 26 TYR B O 1
ATOM 1635 N N . SER B 1 27 ? 18.031 9.875 0.6 1 49.66 27 SER B N 1
ATOM 1636 C CA . SER B 1 27 ? 18.078 8.633 1.367 1 49.66 27 SER B CA 1
ATOM 1637 C C . SER B 1 27 ? 19.016 8.766 2.568 1 49.66 27 SER B C 1
ATOM 1639 O O . SER B 1 27 ? 18.922 8 3.525 1 49.66 27 SER B O 1
ATOM 1641 N N . GLY B 1 28 ? 20.094 9.508 2.475 1 56.09 28 GLY B N 1
ATOM 1642 C CA . GLY B 1 28 ? 21.062 9.336 3.549 1 56.09 28 GLY B CA 1
ATOM 1643 C C . GLY B 1 28 ? 20.859 10.312 4.695 1 56.09 28 GLY B C 1
ATOM 1644 O O . GLY B 1 28 ? 20.844 9.906 5.863 1 56.09 28 GLY B O 1
ATOM 1645 N N . SER B 1 29 ? 21.031 11.656 4.633 1 67.69 29 SER B N 1
ATOM 1646 C CA . SER B 1 29 ? 21.219 12.5 5.809 1 67.69 29 SER B CA 1
ATOM 1647 C C . SER B 1 29 ? 19.922 13.234 6.16 1 67.69 29 SER B C 1
ATOM 1649 O O . SER B 1 29 ? 19.281 13.812 5.285 1 67.69 29 SER B O 1
ATOM 1651 N N . SER B 1 30 ? 19.297 12.875 7.297 1 85.06 30 SER B N 1
ATOM 1652 C CA . SER B 1 30 ? 18.172 13.586 7.875 1 85.06 30 SER B CA 1
ATOM 1653 C C . SER B 1 30 ? 18.375 15.094 7.84 1 85.06 30 SER B C 1
ATOM 1655 O O . SER B 1 30 ? 19.453 15.586 8.18 1 85.06 30 SER B O 1
ATOM 1657 N N . THR B 1 31 ? 17.5 15.82 7.199 1 90.62 31 THR B N 1
ATOM 1658 C CA . THR B 1 31 ? 17.516 17.281 7.172 1 90.62 31 THR B CA 1
ATOM 1659 C C . THR B 1 31 ? 16.938 17.859 8.461 1 90.62 31 THR B C 1
ATOM 1661 O O . THR B 1 31 ? 16.281 17.141 9.219 1 90.62 31 THR B O 1
ATOM 1664 N N . PRO B 1 32 ? 17.281 19.094 8.734 1 94 32 PRO B N 1
ATOM 1665 C CA . PRO B 1 32 ? 16.641 19.75 9.875 1 94 32 PRO B CA 1
ATOM 1666 C C . PRO B 1 32 ? 15.109 19.688 9.797 1 94 32 PRO B C 1
ATOM 1668 O O . PRO B 1 32 ? 14.445 19.547 10.828 1 94 32 PRO B O 1
ATOM 1671 N N . LEU B 1 33 ? 14.609 19.781 8.664 1 95.25 33 LEU B N 1
ATOM 1672 C CA . LEU B 1 33 ? 13.164 19.672 8.5 1 95.25 33 LEU B CA 1
ATOM 1673 C C . LEU B 1 33 ? 12.672 18.297 8.898 1 95.25 33 LEU B C 1
ATOM 1675 O O . LEU B 1 33 ? 11.672 18.156 9.602 1 95.25 33 LEU B O 1
ATOM 1679 N N . ASP B 1 34 ? 13.367 17.312 8.477 1 95.12 34 ASP B N 1
ATOM 1680 C CA . ASP B 1 34 ? 13.008 15.953 8.852 1 95.12 34 ASP B CA 1
ATOM 1681 C C . ASP B 1 34 ? 12.945 15.797 10.375 1 95.12 34 ASP B C 1
ATOM 1683 O O . ASP B 1 34 ? 11.992 15.234 10.906 1 95.12 34 ASP B O 1
ATOM 1687 N N . GLU B 1 35 ? 13.984 16.266 10.969 1 96.5 35 GLU B N 1
ATOM 1688 C CA . GLU B 1 35 ? 14.07 16.156 12.422 1 96.5 35 GLU B CA 1
ATOM 1689 C C . GLU B 1 35 ? 12.922 16.891 13.102 1 96.5 35 GLU B C 1
ATOM 1691 O O . GLU B 1 35 ? 12.352 16.391 14.078 1 96.5 35 GLU B O 1
ATOM 1696 N N . SER B 1 36 ? 12.617 18.047 12.617 1 97.25 36 SER B N 1
ATOM 1697 C CA . SER B 1 36 ? 11.531 18.844 13.188 1 97.25 36 SER B CA 1
ATOM 1698 C C . SER B 1 36 ? 10.188 18.141 13.023 1 97.25 36 SER B C 1
ATOM 1700 O O . SER B 1 36 ? 9.383 18.109 13.953 1 97.25 36 SER B O 1
ATOM 1702 N N . VAL B 1 37 ? 9.938 17.531 11.906 1 97.5 37 VAL B N 1
ATOM 1703 C CA . VAL B 1 37 ? 8.695 16.828 11.641 1 97.5 37 VAL B CA 1
ATOM 1704 C C . VAL B 1 37 ? 8.57 15.625 12.562 1 97.5 37 VAL B C 1
ATOM 1706 O O . VAL B 1 37 ? 7.535 15.422 13.195 1 97.5 37 VAL B O 1
ATOM 1709 N N . ILE B 1 38 ? 9.594 14.867 12.672 1 97.81 38 ILE B N 1
ATOM 1710 C CA . ILE B 1 38 ? 9.594 13.648 13.477 1 97.81 38 ILE B CA 1
ATOM 1711 C C . ILE B 1 38 ? 9.367 14.008 14.945 1 97.81 38 ILE B C 1
ATOM 1713 O O . ILE B 1 38 ? 8.609 13.328 15.641 1 97.81 38 ILE B O 1
ATOM 1717 N N . GLU B 1 39 ? 10.016 15.016 15.344 1 98.06 39 GLU B N 1
ATOM 1718 C CA . GLU B 1 39 ? 9.852 15.445 16.734 1 98.06 39 GLU B CA 1
ATOM 1719 C C . GLU B 1 39 ? 8.406 15.836 17.016 1 98.06 39 GLU B C 1
ATOM 1721 O O . GLU B 1 39 ? 7.832 15.422 18.031 1 98.06 39 GLU B O 1
ATOM 1726 N N . LEU B 1 40 ? 7.805 16.609 16.141 1 98.38 40 LEU B N 1
ATOM 1727 C CA . LEU B 1 40 ? 6.422 17.047 16.328 1 98.38 40 LEU B CA 1
ATOM 1728 C C . LEU B 1 40 ? 5.48 15.844 16.359 1 98.38 40 LEU B C 1
ATOM 1730 O O . LEU B 1 40 ? 4.621 15.742 17.234 1 98.38 40 LEU B O 1
ATOM 1734 N N . LEU B 1 41 ? 5.691 14.922 15.477 1 97.94 41 LEU B N 1
ATOM 1735 C CA . LEU B 1 41 ? 4.828 13.75 15.383 1 97.94 41 LEU B CA 1
ATOM 1736 C C . LEU B 1 41 ? 4.941 12.891 16.641 1 97.94 41 LEU B C 1
ATOM 1738 O O . LEU B 1 41 ? 3.938 12.375 17.141 1 97.94 41 LEU B O 1
ATOM 1742 N N . LYS B 1 42 ? 6.137 12.734 17.125 1 98.12 42 LYS B N 1
ATOM 1743 C CA . LYS B 1 42 ? 6.344 11.953 18.344 1 98.12 42 LYS B CA 1
ATOM 1744 C C . LYS B 1 42 ? 5.613 12.578 19.516 1 98.12 42 LYS B C 1
ATOM 1746 O O . LYS B 1 42 ? 5.012 11.875 20.328 1 98.12 42 LYS B O 1
ATOM 1751 N N . LYS B 1 43 ? 5.688 13.859 19.594 1 97.94 43 LYS B N 1
ATOM 1752 C CA . LYS B 1 43 ? 5.035 14.562 20.688 1 97.94 43 LYS B CA 1
ATOM 1753 C C . LYS B 1 43 ? 3.516 14.453 20.578 1 97.94 43 LYS B C 1
ATOM 1755 O O . LYS B 1 43 ? 2.832 14.258 21.594 1 97.94 43 LYS B O 1
ATOM 1760 N N . LEU B 1 44 ? 3.016 14.609 19.422 1 97.44 44 LEU B N 1
ATOM 1761 C CA . LEU B 1 44 ? 1.58 14.469 19.203 1 97.44 44 LEU B CA 1
ATOM 1762 C C . LEU B 1 44 ? 1.115 13.055 19.531 1 97.44 44 LEU B C 1
ATOM 1764 O O . LEU B 1 44 ? 0.063 12.867 20.156 1 97.44 44 LEU B O 1
ATOM 1768 N N . ARG B 1 45 ? 1.887 12.102 19.125 1 96.5 45 ARG B N 1
ATOM 1769 C CA . ARG B 1 45 ? 1.571 10.711 19.422 1 96.5 45 ARG B CA 1
ATOM 1770 C C . ARG B 1 45 ? 1.527 10.461 20.922 1 96.5 45 ARG B C 1
ATOM 1772 O O . ARG B 1 45 ? 0.606 9.805 21.422 1 96.5 45 ARG B O 1
ATOM 1779 N N . LYS B 1 46 ? 2.51 10.953 21.578 1 96.44 46 LYS B N 1
ATOM 1780 C CA . LYS B 1 46 ? 2.562 10.781 23.016 1 96.44 46 LYS B CA 1
ATOM 1781 C C . LYS B 1 46 ? 1.334 11.391 23.688 1 96.44 46 LYS B C 1
ATOM 1783 O O . LYS B 1 46 ? 0.771 10.805 24.609 1 96.44 46 LYS B O 1
ATOM 1788 N N . GLN B 1 47 ? 1.003 12.562 23.219 1 95.56 47 GLN B N 1
ATOM 1789 C CA . GLN B 1 47 ? -0.19 13.211 23.75 1 95.56 47 GLN B CA 1
ATOM 1790 C C . GLN B 1 47 ? -1.438 12.375 23.484 1 95.56 47 GLN B C 1
ATOM 1792 O O . GLN B 1 47 ? -2.268 12.188 24.375 1 95.56 47 GLN B O 1
ATOM 1797 N N . ARG B 1 48 ? -1.564 11.867 22.266 1 93.81 48 ARG B N 1
ATOM 1798 C CA . ARG B 1 48 ? -2.695 11.016 21.922 1 93.81 48 ARG B CA 1
ATOM 1799 C C . ARG B 1 48 ? -2.738 9.766 22.797 1 93.81 48 ARG B C 1
ATOM 1801 O O . ARG B 1 48 ? -3.807 9.375 23.266 1 93.81 48 ARG B O 1
ATOM 1808 N N . ASP B 1 49 ? -1.544 9.164 23.031 1 94.69 49 ASP B N 1
ATOM 1809 C CA . ASP B 1 49 ? -1.456 7.957 23.844 1 94.69 49 ASP B CA 1
ATOM 1810 C C . ASP B 1 49 ? -1.919 8.219 25.281 1 94.69 49 ASP B C 1
ATOM 1812 O O . ASP B 1 49 ? -2.605 7.387 25.875 1 94.69 49 ASP B O 1
ATOM 1816 N N . ALA B 1 50 ? -1.54 9.328 25.781 1 94.69 50 ALA B N 1
ATOM 1817 C CA . ALA B 1 50 ? -1.94 9.703 27.125 1 94.69 50 ALA B CA 1
ATOM 1818 C C . ALA B 1 50 ? -3.455 9.852 27.234 1 94.69 50 ALA B C 1
ATOM 1820 O O . ALA B 1 50 ? -4.07 9.359 28.188 1 94.69 50 ALA B O 1
ATOM 1821 N N . ILE B 1 51 ? -4.047 10.453 26.25 1 93.62 51 ILE B N 1
ATOM 1822 C CA . ILE B 1 51 ? -5.488 10.664 26.25 1 93.62 51 ILE B CA 1
ATOM 1823 C C . ILE B 1 51 ? -6.203 9.328 26.047 1 93.62 51 ILE B C 1
ATOM 1825 O O . ILE B 1 51 ? -7.227 9.062 26.672 1 93.62 51 ILE B O 1
ATOM 1829 N N . HIS B 1 52 ? -5.645 8.508 25.219 1 93.12 52 HIS B N 1
ATOM 1830 C CA . HIS B 1 52 ? -6.23 7.207 24.922 1 93.12 52 HIS B CA 1
ATOM 1831 C C . HIS B 1 52 ? -6.227 6.297 26.141 1 93.12 52 HIS B C 1
ATOM 1833 O O . HIS B 1 52 ? -7.164 5.52 26.344 1 93.12 52 HIS B O 1
ATOM 1839 N N . GLU B 1 53 ? -5.148 6.34 26.875 1 93.88 53 GLU B N 1
ATOM 1840 C CA . GLU B 1 53 ? -5.047 5.559 28.109 1 93.88 53 GLU B CA 1
ATOM 1841 C C . GLU B 1 53 ? -6.109 5.977 29.125 1 93.88 53 GLU B C 1
ATOM 1843 O O . GLU B 1 53 ? -6.668 5.133 29.828 1 93.88 53 GLU B O 1
ATOM 1848 N N . GLU B 1 54 ? -6.461 7.184 29.125 1 93.62 54 GLU B N 1
ATOM 1849 C CA . GLU B 1 54 ? -7.469 7.707 30.031 1 93.62 54 GLU B CA 1
ATOM 1850 C C . GLU B 1 54 ? -8.875 7.438 29.516 1 93.62 54 GLU B C 1
ATOM 1852 O O . GLU B 1 54 ? -9.742 6.984 30.266 1 93.62 54 GLU B O 1
ATOM 1857 N N . ASN B 1 55 ? -9.102 7.758 28.188 1 92.62 55 ASN B N 1
ATOM 1858 C CA . ASN B 1 55 ? -10.414 7.621 27.562 1 92.62 55 ASN B CA 1
ATOM 1859 C C . ASN B 1 55 ? -10.297 7.418 26.047 1 92.62 55 ASN B C 1
ATOM 1861 O O . ASN B 1 55 ? -10.109 8.375 25.297 1 92.62 55 ASN B O 1
ATOM 1865 N N . PRO B 1 56 ? -10.453 6.207 25.609 1 88.88 56 PRO B N 1
ATOM 1866 C CA . PRO B 1 56 ? -10.266 5.906 24.188 1 88.88 56 PRO B CA 1
ATOM 1867 C C . PRO B 1 56 ? -11.273 6.633 23.297 1 88.88 56 PRO B C 1
ATOM 1869 O O . PRO B 1 56 ? -10.945 6.984 22.156 1 88.88 56 PRO B O 1
ATOM 1872 N N . ILE B 1 57 ? -12.453 6.777 23.688 1 90.31 57 ILE B N 1
ATOM 1873 C CA . ILE B 1 57 ? -13.484 7.461 22.922 1 90.31 57 ILE B CA 1
ATOM 1874 C C . ILE B 1 57 ? -13.109 8.93 22.734 1 90.31 57 ILE B C 1
ATOM 1876 O O . ILE B 1 57 ? -13.211 9.477 21.641 1 90.31 57 ILE B O 1
ATOM 1880 N N . ARG B 1 58 ? -12.68 9.57 23.812 1 88.88 58 ARG B N 1
ATOM 1881 C CA . ARG B 1 58 ? -12.266 10.969 23.766 1 88.88 58 ARG B CA 1
ATOM 1882 C C . ARG B 1 58 ? -11.078 11.156 22.828 1 88.88 58 ARG B C 1
ATOM 1884 O O . ARG B 1 58 ? -10.984 12.18 22.141 1 88.88 58 ARG B O 1
ATOM 1891 N N . ALA B 1 59 ? -10.164 10.133 22.828 1 89.06 59 ALA B N 1
ATOM 1892 C CA . ALA B 1 59 ? -8.984 10.219 21.969 1 89.06 59 ALA B CA 1
ATOM 1893 C C . ALA B 1 59 ? -9.375 10.312 20.5 1 89.06 59 ALA B C 1
ATOM 1895 O O . ALA B 1 59 ? -8.734 11.031 19.719 1 89.06 59 ALA B O 1
ATOM 1896 N N . ARG B 1 60 ? -10.469 9.656 20.109 1 87.88 60 ARG B N 1
ATOM 1897 C CA . ARG B 1 60 ? -10.914 9.641 18.719 1 87.88 60 ARG B CA 1
ATOM 1898 C C . ARG B 1 60 ? -11.586 10.953 18.344 1 87.88 60 ARG B C 1
ATOM 1900 O O . ARG B 1 60 ? -11.461 11.422 17.203 1 87.88 60 ARG B O 1
ATOM 1907 N N . THR B 1 61 ? -12.172 11.539 19.281 1 88.62 61 THR B N 1
ATOM 1908 C CA . THR B 1 61 ? -12.891 12.781 19.031 1 88.62 61 THR B CA 1
ATOM 1909 C C . THR B 1 61 ? -11.93 13.969 19.031 1 88.62 61 THR B C 1
ATOM 1911 O O . THR B 1 61 ? -12.133 14.938 18.297 1 88.62 61 THR B O 1
ATOM 1914 N N . MET B 1 62 ? -10.82 13.805 19.797 1 91.25 62 MET B N 1
ATOM 1915 C CA . MET B 1 62 ? -9.891 14.914 19.953 1 91.25 62 MET B CA 1
ATOM 1916 C C . MET B 1 62 ? -8.625 14.688 19.141 1 91.25 62 MET B C 1
ATOM 1918 O O . MET B 1 62 ? -7.559 15.203 19.469 1 91.25 62 MET B O 1
ATOM 1922 N N . ARG B 1 63 ? -8.742 13.898 18.156 1 93.75 63 ARG B N 1
ATOM 1923 C CA . ARG B 1 63 ? -7.559 13.531 17.391 1 93.75 63 ARG B CA 1
ATOM 1924 C C . ARG B 1 63 ? -6.891 14.773 16.797 1 93.75 63 ARG B C 1
ATOM 1926 O O . ARG B 1 63 ? -7.57 15.711 16.375 1 93.75 63 ARG B O 1
ATOM 1933 N N . THR B 1 64 ? -5.57 14.742 16.875 1 96.75 64 THR B N 1
ATOM 1934 C CA . THR B 1 64 ? -4.793 15.891 16.422 1 96.75 64 THR B CA 1
ATOM 1935 C C . THR B 1 64 ? -4.102 15.586 15.094 1 96.75 64 THR B C 1
ATOM 1937 O O . THR B 1 64 ? -3.465 16.453 14.5 1 96.75 64 THR B O 1
ATOM 1940 N N . PHE B 1 65 ? -4.203 14.367 14.703 1 97.56 65 PHE B N 1
ATOM 1941 C CA . PHE B 1 65 ? -3.705 13.984 13.383 1 97.56 65 PHE B CA 1
ATOM 1942 C C . PHE B 1 65 ? -4.445 12.758 12.867 1 97.56 65 PHE B C 1
ATOM 1944 O O . PHE B 1 65 ? -5.094 12.047 13.633 1 97.56 65 PHE B O 1
ATOM 1951 N N . VAL B 1 66 ? -4.441 12.539 11.617 1 96.44 66 VAL B N 1
ATOM 1952 C CA . VAL B 1 66 ? -4.945 11.336 10.969 1 96.44 66 VAL B CA 1
ATOM 1953 C C . VAL B 1 66 ? -3.947 10.859 9.914 1 96.44 66 VAL B C 1
ATOM 1955 O O . VAL B 1 66 ? -3.107 11.633 9.453 1 96.44 66 VAL B O 1
ATOM 1958 N N . CYS B 1 67 ? -4.07 9.57 9.602 1 96 67 CYS B N 1
ATOM 1959 C CA . CYS B 1 67 ? -3.125 8.977 8.664 1 96 67 CYS B CA 1
ATOM 1960 C C . CYS B 1 67 ? -3.85 8.391 7.453 1 96 67 CYS B C 1
ATOM 1962 O O . CYS B 1 67 ? -4.973 7.898 7.578 1 96 67 CYS B O 1
ATOM 1964 N N . GLY B 1 68 ? -3.16 8.539 6.246 1 93.5 68 GLY B N 1
ATOM 1965 C CA . GLY B 1 68 ? -3.688 7.926 5.039 1 93.5 68 GLY B CA 1
ATOM 1966 C C . GLY B 1 68 ? -4.316 8.922 4.09 1 93.5 68 GLY B C 1
ATOM 1967 O O . GLY B 1 68 ? -4.805 9.969 4.516 1 93.5 68 GLY B O 1
ATOM 1968 N N . LEU B 1 69 ? -4.418 8.578 2.865 1 92.81 69 LEU B N 1
ATOM 1969 C CA . LEU B 1 69 ? -4.898 9.461 1.806 1 92.81 69 LEU B CA 1
ATOM 1970 C C . LEU B 1 69 ? -6.395 9.719 1.951 1 92.81 69 LEU B C 1
ATOM 1972 O O . LEU B 1 69 ? -6.836 10.867 1.9 1 92.81 69 LEU B O 1
ATOM 1976 N N . HIS B 1 70 ? -7.09 8.602 2.129 1 92.94 70 HIS B N 1
ATOM 1977 C CA . HIS B 1 70 ? -8.539 8.734 2.242 1 92.94 70 HIS B CA 1
ATOM 1978 C C . HIS B 1 70 ? -8.93 9.578 3.453 1 92.94 70 HIS B C 1
ATOM 1980 O O . HIS B 1 70 ? -9.703 10.523 3.332 1 92.94 70 HIS B O 1
ATOM 1986 N N . GLU B 1 71 ? -8.375 9.281 4.523 1 94.94 71 GLU B N 1
ATOM 1987 C CA . GLU B 1 71 ? -8.688 9.977 5.77 1 94.94 71 GLU B CA 1
ATOM 1988 C C . GLU B 1 71 ? -8.266 11.445 5.699 1 94.94 71 GLU B C 1
ATOM 1990 O O . GLU B 1 71 ? -9 12.328 6.137 1 94.94 71 GLU B O 1
ATOM 1995 N N . SER B 1 72 ? -7.117 11.703 5.141 1 97.56 72 SER B N 1
ATOM 1996 C CA . SER B 1 72 ? -6.625 13.07 5.023 1 97.56 72 SER B CA 1
ATOM 1997 C C . SER B 1 72 ? -7.527 13.914 4.129 1 97.56 72 SER B C 1
ATOM 1999 O O . SER B 1 72 ? -7.871 15.047 4.473 1 97.56 72 SER B O 1
ATOM 2001 N N . LEU B 1 73 ? -7.91 13.344 3.035 1 97.12 73 LEU B N 1
ATOM 2002 C CA . LEU B 1 73 ? -8.773 14.07 2.113 1 97.12 73 LEU B CA 1
ATOM 2003 C C . LEU B 1 73 ? -10.117 14.391 2.764 1 97.12 73 LEU B C 1
ATOM 2005 O O . LEU B 1 73 ? -10.648 15.484 2.588 1 97.12 73 LEU B O 1
ATOM 2009 N N . LYS B 1 74 ? -10.609 13.414 3.42 1 97 74 LYS B N 1
ATOM 2010 C CA . LYS B 1 74 ? -11.852 13.625 4.16 1 97 74 LYS B CA 1
ATOM 2011 C C . LYS B 1 74 ? -11.742 14.844 5.07 1 97 74 LYS B C 1
ATOM 2013 O O . LYS B 1 74 ? -12.641 15.695 5.094 1 97 74 LYS B O 1
ATOM 2018 N N . HIS B 1 75 ? -10.695 14.992 5.766 1 97.75 75 HIS B N 1
ATOM 2019 C CA . HIS B 1 75 ? -10.516 16.078 6.734 1 97.75 75 HIS B CA 1
ATOM 2020 C C . HIS B 1 75 ? -10.203 17.391 6.039 1 97.75 75 HIS B C 1
ATOM 2022 O O . HIS B 1 75 ? -10.586 18.453 6.523 1 97.75 75 HIS B O 1
ATOM 2028 N N . ILE B 1 76 ? -9.531 17.344 4.957 1 97.81 76 ILE B N 1
ATOM 2029 C CA . ILE B 1 76 ? -9.305 18.562 4.164 1 97.81 76 ILE B CA 1
ATOM 2030 C C . ILE B 1 76 ? -10.648 19.156 3.754 1 97.81 76 ILE B C 1
ATOM 2032 O O . ILE B 1 76 ? -10.859 20.359 3.908 1 97.81 76 ILE B O 1
ATOM 2036 N N . LYS B 1 77 ? -11.469 18.281 3.338 1 96.81 77 LYS B N 1
ATOM 2037 C CA . LYS B 1 77 ? -12.789 18.719 2.891 1 96.81 77 LYS B CA 1
ATOM 2038 C C . LYS B 1 77 ? -13.617 19.266 4.055 1 96.81 77 LYS B C 1
ATOM 2040 O O . LYS B 1 77 ? -14.484 20.109 3.869 1 96.81 77 LYS B O 1
ATOM 2045 N N . ALA B 1 78 ? -13.289 18.812 5.168 1 97.06 78 ALA B N 1
ATOM 2046 C CA . ALA B 1 78 ? -13.969 19.266 6.375 1 97.06 78 ALA B CA 1
ATOM 2047 C C . ALA B 1 78 ? -13.328 20.531 6.93 1 97.06 78 ALA B C 1
ATOM 2049 O O . ALA B 1 78 ? -13.75 21.047 7.965 1 97.06 78 ALA B O 1
ATOM 2050 N N . ASP B 1 79 ? -12.273 21.047 6.344 1 96.62 79 ASP B N 1
ATOM 2051 C CA . ASP B 1 79 ? -11.594 22.297 6.676 1 96.62 79 ASP B CA 1
ATOM 2052 C C . ASP B 1 79 ? -11.008 22.234 8.086 1 96.62 79 ASP B C 1
ATOM 2054 O O . ASP B 1 79 ? -11.141 23.203 8.852 1 96.62 79 ASP B O 1
ATOM 2058 N N . ASN B 1 80 ? -10.484 21.203 8.406 1 96.12 80 ASN B N 1
ATOM 2059 C CA . ASN B 1 80 ? -9.922 21.094 9.742 1 96.12 80 ASN B CA 1
ATOM 2060 C C . ASN B 1 80 ? -8.469 20.625 9.711 1 96.12 80 ASN B C 1
ATOM 2062 O O . ASN B 1 80 ? -7.973 20.047 10.68 1 96.12 80 ASN B O 1
ATOM 2066 N N . VAL B 1 81 ? -7.805 20.828 8.617 1 98.25 81 VAL B N 1
ATOM 2067 C CA . VAL B 1 81 ? -6.418 20.391 8.469 1 98.25 81 VAL B CA 1
ATOM 2068 C C . VAL B 1 81 ? -5.492 21.609 8.5 1 98.25 81 VAL B C 1
ATOM 2070 O O . VAL B 1 81 ? -5.727 22.594 7.793 1 98.25 81 VAL B O 1
ATOM 2073 N N . LYS B 1 82 ? -4.438 21.484 9.328 1 97.38 82 LYS B N 1
ATOM 2074 C CA . LYS B 1 82 ? -3.432 22.547 9.422 1 97.38 82 LYS B CA 1
ATOM 2075 C C . LYS B 1 82 ? -2.35 22.375 8.359 1 97.38 82 LYS B C 1
ATOM 2077 O O . LYS B 1 82 ? -1.89 23.359 7.77 1 97.38 82 LYS B O 1
ATOM 2082 N N . CYS B 1 83 ? -1.978 21.203 8.172 1 97.44 83 CYS B N 1
ATOM 2083 C CA . CYS B 1 83 ? -0.922 20.891 7.211 1 97.44 83 CYS B CA 1
ATOM 2084 C C . CYS B 1 83 ? -0.898 19.406 6.883 1 97.44 83 CYS B C 1
ATOM 2086 O O . CYS B 1 83 ? -1.428 18.594 7.637 1 97.44 83 CYS B O 1
ATOM 2088 N N . ILE B 1 84 ? -0.34 19.078 5.73 1 97.75 84 ILE B N 1
ATOM 2089 C CA . ILE B 1 84 ? -0.142 17.703 5.297 1 97.75 84 ILE B CA 1
ATOM 2090 C C . ILE B 1 84 ? 1.349 17.375 5.297 1 97.75 84 ILE B C 1
ATOM 2092 O O . ILE B 1 84 ? 2.16 18.125 4.766 1 97.75 84 ILE B O 1
ATOM 2096 N N . VAL B 1 85 ? 1.706 16.297 5.926 1 97.12 85 VAL B N 1
ATOM 2097 C CA . VAL B 1 85 ? 3.062 15.766 5.84 1 97.12 85 VAL B CA 1
ATOM 2098 C C . VAL B 1 85 ? 3.092 14.578 4.883 1 97.12 85 VAL B C 1
ATOM 2100 O O . VAL B 1 85 ? 2.334 13.617 5.047 1 97.12 85 VAL B O 1
ATOM 2103 N N . LEU B 1 86 ? 3.908 14.711 3.861 1 95.19 86 LEU B N 1
ATOM 2104 C CA . LEU B 1 86 ? 4.105 13.641 2.883 1 95.19 86 LEU B CA 1
ATOM 2105 C C . LEU B 1 86 ? 5.527 13.102 2.951 1 95.19 86 LEU B C 1
ATOM 2107 O O . LEU B 1 86 ? 6.488 13.867 3.045 1 95.19 86 LEU B O 1
ATOM 2111 N N . ALA B 1 87 ? 5.578 11.82 2.879 1 93.69 87 ALA B N 1
ATOM 2112 C CA . ALA B 1 87 ? 6.906 11.234 2.705 1 93.69 87 ALA B CA 1
ATOM 2113 C C . ALA B 1 87 ? 7.535 11.695 1.395 1 93.69 87 ALA B C 1
ATOM 2115 O O . ALA B 1 87 ? 6.859 11.781 0.368 1 93.69 87 ALA B O 1
ATOM 2116 N N . ARG B 1 88 ? 8.812 12.062 1.292 1 87.81 88 ARG B N 1
ATOM 2117 C CA . ARG B 1 88 ? 9.5 12.672 0.154 1 87.81 88 ARG B CA 1
ATOM 2118 C C . ARG B 1 88 ? 9.414 11.773 -1.076 1 87.81 88 ARG B C 1
ATOM 2120 O O . ARG B 1 88 ? 9.344 12.266 -2.205 1 87.81 88 ARG B O 1
ATOM 2127 N N . ASN B 1 89 ? 9.336 10.461 -0.995 1 81.69 89 ASN B N 1
ATOM 2128 C CA . ASN B 1 89 ? 9.422 9.586 -2.162 1 81.69 89 ASN B CA 1
ATOM 2129 C C . ASN B 1 89 ? 8.062 8.969 -2.498 1 81.69 89 ASN B C 1
ATOM 2131 O O . ASN B 1 89 ? 7.996 7.938 -3.166 1 81.69 89 ASN B O 1
ATOM 2135 N N . ILE B 1 90 ? 7.109 9.734 -2.176 1 84.31 90 ILE B N 1
ATOM 2136 C CA . ILE B 1 90 ? 5.789 9.148 -2.389 1 84.31 90 ILE B CA 1
ATOM 2137 C C . ILE B 1 90 ? 5.496 9.07 -3.887 1 84.31 90 ILE B C 1
ATOM 2139 O O . ILE B 1 90 ? 4.961 8.07 -4.371 1 84.31 90 ILE B O 1
ATOM 2143 N N . ASP B 1 91 ? 5.789 10.062 -4.672 1 80 91 ASP B N 1
ATOM 2144 C CA . ASP B 1 91 ? 5.562 10.086 -6.113 1 80 91 ASP B CA 1
ATOM 2145 C C . ASP B 1 91 ? 6.34 8.977 -6.809 1 80 91 ASP B C 1
ATOM 2147 O O . ASP B 1 91 ? 5.805 8.281 -7.676 1 80 91 ASP B O 1
ATOM 2151 N N . ALA B 1 92 ? 7.516 8.906 -6.367 1 82.56 92 ALA B N 1
ATOM 2152 C CA . ALA B 1 92 ? 8.367 7.867 -6.941 1 82.56 92 ALA B CA 1
ATOM 2153 C C . ALA B 1 92 ? 7.824 6.477 -6.613 1 82.56 92 ALA B C 1
ATOM 2155 O O . ALA B 1 92 ? 7.887 5.566 -7.445 1 82.56 92 ALA B O 1
ATOM 2156 N N . GLU B 1 93 ? 7.293 6.332 -5.465 1 83.38 93 GLU B N 1
ATOM 2157 C CA . GLU B 1 93 ? 6.746 5.043 -5.043 1 83.38 93 GLU B CA 1
ATOM 2158 C C . GLU B 1 93 ? 5.52 4.668 -5.871 1 83.38 93 GLU B C 1
ATOM 2160 O O . GLU B 1 93 ? 5.375 3.516 -6.289 1 83.38 93 GLU B O 1
ATOM 2165 N N . ILE B 1 94 ? 4.727 5.621 -6.102 1 80 94 ILE B N 1
ATOM 2166 C CA . ILE B 1 94 ? 3.521 5.398 -6.895 1 80 94 ILE B CA 1
ATOM 2167 C C . ILE B 1 94 ? 3.908 5.043 -8.328 1 80 94 ILE B C 1
ATOM 2169 O O . ILE B 1 94 ? 3.4 4.07 -8.891 1 80 94 ILE B O 1
ATOM 2173 N N . THR B 1 95 ? 4.773 5.77 -8.906 1 83.69 95 THR B N 1
ATOM 2174 C CA . THR B 1 95 ? 5.23 5.547 -10.273 1 83.69 95 THR B CA 1
ATOM 2175 C C . THR B 1 95 ? 5.91 4.188 -10.398 1 83.69 95 THR B C 1
ATOM 2177 O O . THR B 1 95 ? 5.691 3.467 -11.375 1 83.69 95 THR B O 1
ATOM 2180 N N . SER B 1 96 ? 6.684 3.945 -9.406 1 85.69 96 SER B N 1
ATOM 2181 C CA . SER B 1 96 ? 7.387 2.668 -9.414 1 85.69 96 SER B CA 1
ATOM 2182 C C . SER B 1 96 ? 6.41 1.498 -9.359 1 85.69 96 SER B C 1
ATOM 2184 O O . SER B 1 96 ? 6.602 0.493 -10.055 1 85.69 96 SER B O 1
ATOM 2186 N N . ALA B 1 97 ? 5.449 1.609 -8.578 1 84.75 97 ALA B N 1
ATOM 2187 C CA . ALA B 1 97 ? 4.457 0.543 -8.477 1 84.75 97 ALA B CA 1
ATOM 2188 C C . ALA B 1 97 ? 3.758 0.314 -9.82 1 84.75 97 ALA B C 1
ATOM 2190 O O . ALA B 1 97 ? 3.553 -0.83 -10.234 1 84.75 97 ALA B O 1
ATOM 2191 N N . ILE B 1 98 ? 3.439 1.349 -10.453 1 84.69 98 ILE B N 1
ATOM 2192 C CA . ILE B 1 98 ? 2.785 1.279 -11.758 1 84.69 98 ILE B CA 1
ATOM 2193 C C . ILE B 1 98 ? 3.719 0.614 -12.766 1 84.69 98 ILE B C 1
ATOM 2195 O O . ILE B 1 98 ? 3.309 -0.289 -13.5 1 84.69 98 ILE B O 1
ATOM 2199 N N . SER B 1 99 ? 4.891 1.078 -12.75 1 90 99 SER B N 1
ATOM 2200 C CA . SER B 1 99 ? 5.883 0.548 -13.68 1 90 99 SER B CA 1
ATOM 2201 C C . SER B 1 99 ? 6.121 -0.94 -13.445 1 90 99 SER B C 1
ATOM 2203 O O . SER B 1 99 ? 6.203 -1.72 -14.398 1 90 99 SER B O 1
ATOM 2205 N N . LEU B 1 100 ? 6.211 -1.28 -12.227 1 90.5 100 LEU B N 1
ATOM 2206 C CA . LEU B 1 100 ? 6.434 -2.676 -11.867 1 90.5 100 LEU B CA 1
ATOM 2207 C C . LEU B 1 100 ? 5.262 -3.545 -12.312 1 90.5 100 LEU B C 1
ATOM 2209 O O . LEU B 1 100 ? 5.461 -4.637 -12.852 1 90.5 100 LEU B O 1
ATOM 2213 N N . PHE B 1 101 ? 4.148 -3.08 -12.086 1 90 101 PHE B N 1
ATOM 2214 C CA . PHE B 1 101 ? 2.957 -3.832 -12.469 1 90 101 PHE B CA 1
ATOM 2215 C C . PHE B 1 101 ? 2.908 -4.035 -13.977 1 90 101 PHE B C 1
ATOM 2217 O O . PHE B 1 101 ? 2.613 -5.137 -14.453 1 90 101 PHE B O 1
ATOM 2224 N N . HIS B 1 102 ? 3.189 -2.99 -14.672 1 90.31 102 HIS B N 1
ATOM 2225 C CA . HIS B 1 102 ? 3.238 -3.086 -16.125 1 90.31 102 HIS B CA 1
ATOM 2226 C C . HIS B 1 102 ? 4.301 -4.082 -16.578 1 90.31 102 HIS B C 1
ATOM 2228 O O . HIS B 1 102 ? 4.051 -4.902 -17.469 1 90.31 102 HIS B O 1
ATOM 2234 N N . SER B 1 103 ? 5.398 -3.961 -15.969 1 94.69 103 SER B N 1
ATOM 2235 C CA . SER B 1 103 ? 6.477 -4.887 -16.297 1 94.69 103 SER B CA 1
ATOM 2236 C C . SER B 1 103 ? 6.07 -6.332 -16.031 1 94.69 103 SER B C 1
ATOM 2238 O O . SER B 1 103 ? 6.344 -7.223 -16.828 1 94.69 103 SER B O 1
ATOM 2240 N N . LEU B 1 104 ? 5.43 -6.535 -14.938 1 95.38 104 LEU B N 1
ATOM 2241 C CA . LEU B 1 104 ? 4.969 -7.867 -14.57 1 95.38 104 LEU B CA 1
ATOM 2242 C C . LEU B 1 104 ? 4.02 -8.422 -15.625 1 95.38 104 LEU B C 1
ATOM 2244 O O . LEU B 1 104 ? 4.191 -9.555 -16.078 1 95.38 104 LEU B O 1
ATOM 2248 N N . ARG B 1 105 ? 3.135 -7.711 -15.93 1 93.19 105 ARG B N 1
ATOM 2249 C CA . ARG B 1 105 ? 2.156 -8.133 -16.922 1 93.19 105 ARG B CA 1
ATOM 2250 C C . ARG B 1 105 ? 2.834 -8.469 -18.25 1 93.19 105 ARG B C 1
ATOM 2252 O O . ARG B 1 105 ? 2.58 -9.531 -18.828 1 93.19 105 ARG B O 1
ATOM 2259 N N . GLU B 1 106 ? 3.701 -7.535 -18.688 1 95.06 106 GLU B N 1
ATOM 2260 C CA . GLU B 1 106 ? 4.398 -7.73 -19.953 1 95.06 106 GLU B CA 1
ATOM 2261 C C . GLU B 1 106 ? 5.246 -9 -19.938 1 95.06 106 GLU B C 1
ATOM 2263 O O . GLU B 1 106 ? 5.258 -9.766 -20.906 1 95.06 106 GLU B O 1
ATOM 2268 N N . GLU B 1 107 ? 5.934 -9.18 -18.922 1 96.25 107 GLU B N 1
ATOM 2269 C CA . GLU B 1 107 ? 6.785 -10.359 -18.781 1 96.25 107 GLU B CA 1
ATOM 2270 C C . GLU B 1 107 ? 5.957 -11.641 -18.781 1 96.25 107 GLU B C 1
ATOM 2272 O O . GLU B 1 107 ? 6.352 -12.641 -19.375 1 96.25 107 GLU B O 1
ATOM 2277 N N . CYS B 1 108 ? 4.82 -11.672 -18.109 1 95.75 108 CYS B N 1
ATOM 2278 C CA . CYS B 1 108 ? 3.943 -12.844 -18.078 1 95.75 108 CYS B CA 1
ATOM 2279 C C . CYS B 1 108 ? 3.428 -13.172 -19.469 1 95.75 108 CYS B C 1
ATOM 2281 O O . CYS B 1 108 ? 3.441 -14.336 -19.875 1 95.75 108 CYS B O 1
ATOM 2283 N N . LEU B 1 109 ? 3.027 -12.172 -20.141 1 92.31 109 LEU B N 1
ATOM 2284 C CA . LEU B 1 109 ? 2.504 -12.359 -21.484 1 92.31 109 LEU B CA 1
ATOM 2285 C C . LEU B 1 109 ? 3.58 -12.906 -22.422 1 92.31 109 LEU B C 1
ATOM 2287 O O . LEU B 1 109 ? 3.33 -13.852 -23.172 1 92.31 109 LEU B O 1
ATOM 2291 N N . SER B 1 110 ? 4.719 -12.344 -22.312 1 94.69 110 SER B N 1
ATOM 2292 C CA . SER B 1 110 ? 5.82 -12.75 -23.172 1 94.69 110 SER B CA 1
ATOM 2293 C C . SER B 1 110 ? 6.238 -14.188 -22.906 1 94.69 110 SER B C 1
ATOM 2295 O O . SER B 1 110 ? 6.715 -14.883 -23.797 1 94.69 110 SER B O 1
ATOM 2297 N N . ARG B 1 111 ? 5.973 -14.695 -21.734 1 95.88 111 ARG B N 1
ATOM 2298 C CA . ARG B 1 111 ? 6.449 -16.016 -21.312 1 95.88 111 ARG B CA 1
ATOM 2299 C C . ARG B 1 111 ? 5.301 -17.016 -21.25 1 95.88 111 ARG B C 1
ATOM 2301 O O . ARG B 1 111 ? 5.512 -18.188 -20.953 1 95.88 111 ARG B O 1
ATOM 2308 N N . GLY B 1 112 ? 4.094 -16.453 -21.469 1 94.19 112 GLY B N 1
ATOM 2309 C CA . GLY B 1 112 ? 2.922 -17.312 -21.438 1 94.19 112 GLY B CA 1
ATOM 2310 C C . GLY B 1 112 ? 2.523 -17.75 -20.031 1 94.19 112 GLY B C 1
ATOM 2311 O O . GLY B 1 112 ? 2.031 -18.859 -19.844 1 94.19 112 GLY B O 1
ATOM 2312 N N . ILE B 1 113 ? 2.791 -17.031 -19.094 1 96.75 113 ILE B N 1
ATOM 2313 C CA . ILE B 1 113 ? 2.432 -17.312 -17.703 1 96.75 113 ILE B CA 1
ATOM 2314 C C . ILE B 1 113 ? 1.003 -16.844 -17.438 1 96.75 113 ILE B C 1
ATOM 2316 O O . ILE B 1 113 ? 0.668 -15.68 -17.672 1 96.75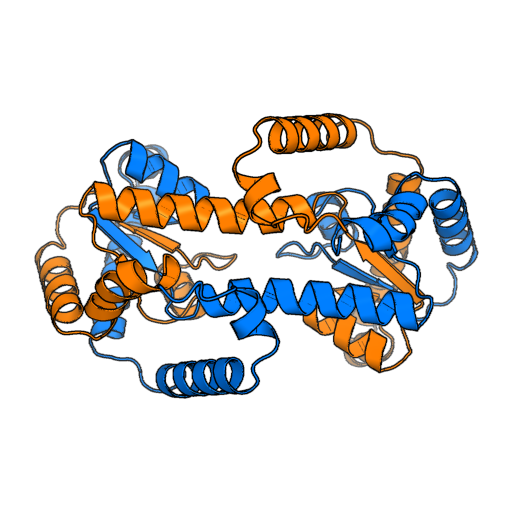 113 ILE B O 1
ATOM 2320 N N . PRO B 1 114 ? 0.146 -17.719 -16.953 1 95.81 114 PRO B N 1
ATOM 2321 C CA . PRO B 1 114 ? -1.233 -17.328 -16.672 1 95.81 114 PRO B CA 1
ATOM 2322 C C . PRO B 1 114 ? -1.322 -16.266 -15.562 1 95.81 114 PRO B C 1
ATOM 2324 O O . PRO B 1 114 ? -0.613 -16.359 -14.555 1 95.81 114 PRO B O 1
ATOM 2327 N N . ILE B 1 115 ? -2.109 -15.336 -15.781 1 95.38 115 ILE B N 1
ATOM 2328 C CA . ILE B 1 115 ? -2.469 -14.352 -14.766 1 95.38 115 ILE B CA 1
ATOM 2329 C C . ILE B 1 115 ? -3.916 -14.562 -14.328 1 95.38 115 ILE B C 1
ATOM 2331 O O . ILE B 1 115 ? -4.848 -14.281 -15.086 1 95.38 115 ILE B O 1
ATOM 2335 N N . VAL B 1 116 ? -4.043 -14.977 -13.117 1 95.38 116 VAL B N 1
ATOM 2336 C CA . VAL B 1 116 ? -5.359 -15.344 -12.602 1 95.38 116 VAL B CA 1
ATOM 2337 C C . VAL B 1 116 ? -5.887 -14.234 -11.695 1 95.38 116 VAL B C 1
ATOM 2339 O O . VAL B 1 116 ? -5.367 -14.031 -10.594 1 95.38 116 VAL B O 1
ATOM 2342 N N . HIS B 1 117 ? -6.867 -13.523 -12.148 1 93.38 117 HIS B N 1
ATOM 2343 C CA . HIS B 1 117 ? -7.551 -12.555 -11.297 1 93.38 117 HIS B CA 1
ATOM 2344 C C . HIS B 1 117 ? -8.602 -13.227 -10.43 1 93.38 117 HIS B C 1
ATOM 2346 O O . HIS B 1 117 ? -9.578 -13.773 -10.945 1 93.38 117 HIS B O 1
ATOM 2352 N N . ALA B 1 118 ? -8.305 -13.148 -9.164 1 93.12 118 ALA B N 1
ATOM 2353 C CA . ALA B 1 118 ? -9.227 -13.867 -8.289 1 93.12 118 ALA B CA 1
ATOM 2354 C C . ALA B 1 118 ? -9.305 -13.219 -6.91 1 93.12 118 ALA B C 1
ATOM 2356 O O . ALA B 1 118 ? -8.289 -12.758 -6.375 1 93.12 118 ALA B O 1
ATOM 2357 N N . SER B 1 119 ? -10.539 -13.219 -6.359 1 92.88 119 SER B N 1
ATOM 2358 C CA . SER B 1 119 ? -10.789 -12.844 -4.973 1 92.88 119 SER B CA 1
ATOM 2359 C C . SER B 1 119 ? -10.312 -11.43 -4.68 1 92.88 119 SER B C 1
ATOM 2361 O O . SER B 1 119 ? -10.297 -10.578 -5.574 1 92.88 119 SER B O 1
ATOM 2363 N N . THR B 1 120 ? -10.18 -11.094 -3.414 1 89.88 120 THR B N 1
ATOM 2364 C CA . THR B 1 120 ? -9.766 -9.766 -2.963 1 89.88 120 THR B CA 1
ATOM 2365 C C . THR B 1 120 ? -8.414 -9.836 -2.258 1 89.88 120 THR B C 1
ATOM 2367 O O . THR B 1 120 ? -7.977 -10.914 -1.847 1 89.88 120 THR B O 1
ATOM 2370 N N . LYS B 1 121 ? -7.812 -8.656 -2.203 1 90.5 121 LYS B N 1
ATOM 2371 C CA . LYS B 1 121 ? -6.555 -8.531 -1.475 1 90.5 121 LYS B CA 1
ATOM 2372 C C . LYS B 1 121 ? -6.68 -9.094 -0.06 1 90.5 121 LYS B C 1
ATOM 2374 O O . LYS B 1 121 ? -5.793 -9.805 0.412 1 90.5 121 LYS B O 1
ATOM 2379 N N . ARG B 1 122 ? -7.73 -8.805 0.636 1 88.81 122 ARG B N 1
ATOM 2380 C CA . ARG B 1 122 ? -7.969 -9.25 2.006 1 88.81 122 ARG B CA 1
ATOM 2381 C C . ARG B 1 122 ? -8.039 -10.766 2.084 1 88.81 122 ARG B C 1
ATOM 2383 O O . ARG B 1 122 ? -7.383 -11.383 2.926 1 88.81 122 ARG B O 1
ATOM 2390 N N . LEU B 1 123 ? -8.766 -11.359 1.228 1 92.31 123 LEU B N 1
ATOM 2391 C CA . LEU B 1 123 ? -8.969 -12.805 1.271 1 92.31 123 LEU B CA 1
ATOM 2392 C C . LEU B 1 123 ? -7.711 -13.547 0.845 1 92.31 123 LEU B C 1
ATOM 2394 O O . LEU B 1 123 ? -7.371 -14.586 1.422 1 92.31 123 LEU B O 1
ATOM 2398 N N . LEU B 1 124 ? -7.023 -13.086 -0.128 1 94.25 124 LEU B N 1
ATOM 2399 C CA . LEU B 1 124 ? -5.754 -13.688 -0.524 1 94.25 124 LEU B CA 1
ATOM 2400 C C . LEU B 1 124 ? -4.766 -13.688 0.635 1 94.25 124 LEU B C 1
ATOM 2402 O O . LEU B 1 124 ? -4.113 -14.695 0.905 1 94.25 124 LEU B O 1
ATOM 2406 N N . SER B 1 125 ? -4.668 -12.555 1.294 1 93.5 125 SER B N 1
ATOM 2407 C CA . SER B 1 125 ? -3.744 -12.414 2.414 1 93.5 125 SER B CA 1
ATOM 2408 C C . SER B 1 125 ? -4.133 -13.32 3.572 1 93.5 125 SER B C 1
ATOM 2410 O O . SER B 1 125 ? -3.268 -13.922 4.219 1 93.5 125 SER B O 1
ATOM 2412 N N . ARG B 1 126 ? -5.352 -13.398 3.861 1 93.25 126 ARG B N 1
ATOM 2413 C CA . ARG B 1 126 ? -5.828 -14.273 4.926 1 93.25 126 ARG B CA 1
ATOM 2414 C C . ARG B 1 126 ? -5.5 -15.734 4.625 1 93.25 126 ARG B C 1
ATOM 2416 O O . ARG B 1 126 ? -5.102 -16.484 5.52 1 93.25 126 ARG B O 1
ATOM 2423 N N . ALA B 1 127 ? -5.715 -16.109 3.41 1 95.62 127 ALA B N 1
ATOM 2424 C CA . ALA B 1 127 ? -5.406 -17.484 3 1 95.62 127 ALA B CA 1
ATOM 2425 C C . ALA B 1 127 ? -3.951 -17.828 3.295 1 95.62 127 ALA B C 1
ATOM 2427 O O . ALA B 1 127 ? -3.639 -18.969 3.664 1 95.62 127 ALA B O 1
ATOM 2428 N N . LEU B 1 128 ? -3.074 -16.891 3.203 1 95.88 128 LEU B N 1
ATOM 2429 C CA . LEU B 1 128 ? -1.643 -17.125 3.367 1 95.88 128 LEU B CA 1
ATOM 2430 C C . LEU B 1 128 ? -1.18 -16.703 4.754 1 95.88 128 LEU B C 1
ATOM 2432 O O . LEU B 1 128 ? 0.008 -16.781 5.074 1 95.88 128 LEU B O 1
ATOM 2436 N N . GLU B 1 129 ? -2.125 -16.141 5.559 1 91.25 129 GLU B N 1
ATOM 2437 C CA . GLU B 1 129 ? -1.822 -15.617 6.887 1 91.25 129 GLU B CA 1
ATOM 2438 C C . GLU B 1 129 ? -0.688 -14.594 6.836 1 91.25 129 GLU B C 1
ATOM 2440 O O . GLU B 1 129 ? 0.269 -14.688 7.609 1 91.25 129 GLU B O 1
ATOM 2445 N N . LYS B 1 130 ? -0.839 -13.727 5.852 1 83.19 130 LYS B N 1
ATOM 2446 C CA . LYS B 1 130 ? 0.157 -12.672 5.656 1 83.19 130 LYS B CA 1
ATOM 2447 C C . LYS B 1 130 ? -0.417 -11.305 6 1 83.19 130 LYS B C 1
ATOM 2449 O O . LYS B 1 130 ? -1.578 -11.016 5.699 1 83.19 130 LYS B O 1
ATOM 2454 N N . PHE B 1 131 ? 0.312 -10.438 6.844 1 73.69 131 PHE B N 1
ATOM 2455 C CA . PHE B 1 131 ? 0.107 -9.008 7.062 1 73.69 131 PHE B CA 1
ATOM 2456 C C . PHE B 1 131 ? 1.429 -8.25 6.984 1 73.69 131 PHE B C 1
ATOM 2458 O O . PHE B 1 131 ? 2.453 -8.727 7.473 1 73.69 131 PHE B O 1
ATOM 2465 N N . PRO B 1 132 ? 1.488 -7.145 6.156 1 73.12 132 PRO B N 1
ATOM 2466 C CA . PRO B 1 132 ? 0.402 -6.43 5.484 1 73.12 132 PRO B CA 1
ATOM 2467 C C . PRO B 1 132 ? -0.135 -7.18 4.266 1 73.12 132 PRO B C 1
ATOM 2469 O O . PRO B 1 132 ? 0.549 -8.047 3.721 1 73.12 132 PRO B O 1
ATOM 2472 N N . TYR B 1 133 ? -1.182 -6.777 3.752 1 75.19 133 TYR B N 1
ATOM 2473 C CA . TYR B 1 133 ? -1.917 -7.445 2.684 1 75.19 133 TYR B CA 1
ATOM 2474 C C . TYR B 1 133 ? -1.174 -7.328 1.357 1 75.19 133 TYR B C 1
ATOM 2476 O O . TYR B 1 133 ? -0.424 -6.375 1.14 1 75.19 133 TYR B O 1
ATOM 2484 N N . THR B 1 134 ? -1.273 -8.438 0.631 1 82.31 134 THR B N 1
ATOM 2485 C CA . THR B 1 134 ? -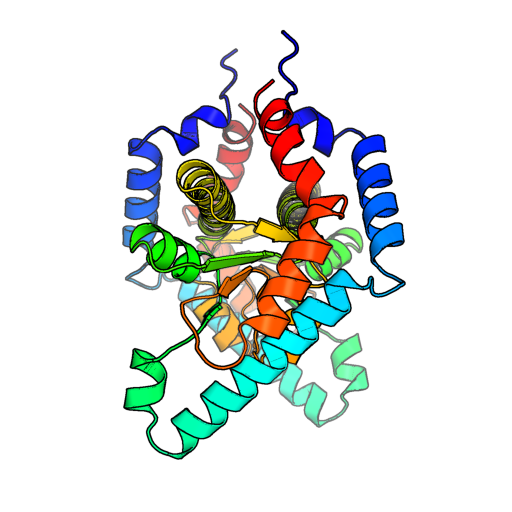0.659 -8.461 -0.691 1 82.31 134 THR B CA 1
ATOM 2486 C C . THR B 1 134 ? -1.717 -8.633 -1.776 1 82.31 134 THR B C 1
ATOM 2488 O O . THR B 1 134 ? -2.697 -9.359 -1.584 1 82.31 134 THR B O 1
ATOM 2491 N N . ASN B 1 135 ? -1.517 -7.957 -2.912 1 90.06 135 ASN B N 1
ATOM 2492 C CA . ASN B 1 135 ? -2.432 -8.102 -4.039 1 90.06 1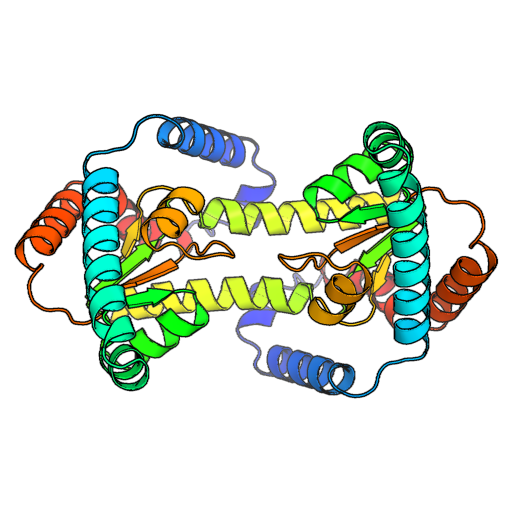35 ASN B CA 1
ATOM 2493 C C . ASN B 1 135 ? -1.856 -9.031 -5.109 1 90.06 135 ASN B C 1
ATOM 2495 O O . ASN B 1 135 ? -2.512 -9.305 -6.113 1 90.06 135 ASN B O 1
ATOM 2499 N N . VAL B 1 136 ? -0.681 -9.5 -4.918 1 95.19 136 VAL B N 1
ATOM 2500 C CA . VAL B 1 136 ? -0.01 -10.297 -5.938 1 95.19 136 VAL B CA 1
ATOM 2501 C C . VAL B 1 136 ? 0.646 -11.516 -5.289 1 95.19 136 VAL B C 1
ATOM 2503 O O . VAL B 1 136 ? 1.379 -11.391 -4.309 1 95.19 136 VAL B O 1
ATOM 2506 N N . VAL B 1 137 ? 0.385 -12.688 -5.816 1 97.62 137 VAL B N 1
ATOM 2507 C CA . VAL B 1 137 ? 1.014 -13.93 -5.387 1 97.62 137 VAL B CA 1
ATOM 2508 C C . VAL B 1 137 ? 1.549 -14.688 -6.598 1 97.62 137 VAL B C 1
ATOM 2510 O O . VAL B 1 137 ? 0.804 -14.969 -7.539 1 97.62 137 VAL B O 1
ATOM 2513 N N . ALA B 1 138 ? 2.828 -14.891 -6.578 1 98.44 138 ALA B N 1
ATOM 2514 C CA . ALA B 1 138 ? 3.41 -15.75 -7.605 1 98.44 138 ALA B CA 1
ATOM 2515 C C . ALA B 1 138 ? 3.494 -17.203 -7.129 1 98.44 138 ALA B C 1
ATOM 2517 O O . ALA B 1 138 ? 4.066 -17.484 -6.07 1 98.44 138 ALA B O 1
ATOM 2518 N N . LEU B 1 139 ? 2.861 -18.094 -7.828 1 98.62 139 LEU B N 1
ATOM 2519 C CA . LEU B 1 139 ? 2.996 -19.516 -7.559 1 98.62 139 LEU B CA 1
ATOM 2520 C C . LEU B 1 139 ? 4.215 -20.094 -8.266 1 98.62 139 LEU B C 1
ATOM 2522 O O . LEU B 1 139 ? 4.363 -19.938 -9.484 1 98.62 139 LEU B O 1
ATOM 2526 N N . LEU B 1 140 ? 5.023 -20.688 -7.469 1 98 140 LEU B N 1
ATOM 2527 C CA . LEU B 1 140 ? 6.223 -21.328 -7.996 1 98 140 LEU B CA 1
ATOM 2528 C C . LEU B 1 140 ? 5.996 -22.828 -8.203 1 98 140 LEU B C 1
ATOM 2530 O O . LEU B 1 140 ? 4.855 -23.266 -8.336 1 98 140 LEU B O 1
ATOM 2534 N N . HIS B 1 141 ? 7.074 -23.578 -8.312 1 94.75 141 HIS B N 1
ATOM 2535 C CA . HIS B 1 141 ? 6.918 -25.016 -8.469 1 94.75 141 HIS B CA 1
ATOM 2536 C C . HIS B 1 141 ? 6.586 -25.688 -7.141 1 94.75 141 HIS B C 1
ATOM 2538 O O . HIS B 1 141 ? 7.152 -25.328 -6.102 1 94.75 141 HIS B O 1
ATOM 2544 N N . PHE B 1 142 ? 5.562 -26.5 -7.18 1 95.56 142 PHE B N 1
ATOM 2545 C CA . PHE B 1 142 ? 5.184 -27.266 -5.992 1 95.56 142 PHE B CA 1
ATOM 2546 C C . PHE B 1 142 ? 4.777 -28.688 -6.367 1 95.56 142 PHE B C 1
ATOM 2548 O O . PHE B 1 142 ? 4.523 -28.984 -7.539 1 95.56 142 PHE B O 1
ATOM 2555 N N . GLN B 1 143 ? 4.824 -29.5 -5.359 1 93.25 143 GLN B N 1
ATOM 2556 C CA . GLN B 1 143 ? 4.402 -30.891 -5.531 1 93.25 143 GLN B CA 1
ATOM 2557 C C . GLN B 1 143 ? 3.248 -31.234 -4.594 1 93.25 143 GLN B C 1
ATOM 2559 O O . GLN B 1 143 ? 3.121 -30.641 -3.516 1 93.25 143 GLN B O 1
ATOM 2564 N N . GLY B 1 144 ? 2.387 -32.094 -5.035 1 95.25 144 GLY B N 1
ATOM 2565 C CA . GLY B 1 144 ? 1.343 -32.625 -4.172 1 95.25 144 GLY B CA 1
ATOM 2566 C C . GLY B 1 144 ? -0.005 -31.969 -4.395 1 95.25 144 GLY B C 1
ATOM 2567 O O . GLY B 1 144 ? -1.036 -32.5 -3.967 1 95.25 144 GLY B O 1
ATOM 2568 N N . PHE B 1 145 ? -0.005 -30.875 -5.105 1 97.31 145 PHE B N 1
ATOM 2569 C CA . PHE B 1 145 ? -1.261 -30.141 -5.258 1 97.31 145 PHE B CA 1
ATOM 2570 C C . PHE B 1 145 ? -1.558 -29.875 -6.727 1 97.31 145 PHE B C 1
ATOM 2572 O O . PHE B 1 145 ? -2.15 -28.844 -7.066 1 97.31 145 PHE B O 1
ATOM 2579 N N . GLU B 1 146 ? -1.127 -30.75 -7.602 1 96.44 146 GLU B N 1
ATOM 2580 C CA . GLU B 1 146 ? -1.243 -30.578 -9.047 1 96.44 146 GLU B CA 1
ATOM 2581 C C . GLU B 1 146 ? -2.703 -30.609 -9.492 1 96.44 146 GLU B C 1
ATOM 2583 O O . GLU B 1 146 ? -3.094 -29.891 -10.406 1 96.44 146 GLU B O 1
ATOM 2588 N N . GLU B 1 147 ? -3.439 -31.516 -8.828 1 97.19 147 GLU B N 1
ATOM 2589 C CA . GLU B 1 147 ? -4.848 -31.609 -9.195 1 97.19 147 GLU B CA 1
ATOM 2590 C C . GLU B 1 147 ? -5.598 -30.328 -8.859 1 97.19 147 GLU B C 1
ATOM 2592 O O . GLU B 1 147 ? -6.414 -29.859 -9.648 1 97.19 147 GLU B O 1
ATOM 2597 N N . LEU B 1 148 ? -5.352 -29.812 -7.711 1 97.31 148 LEU B N 1
ATOM 2598 C CA . LEU B 1 148 ? -5.973 -28.547 -7.305 1 97.31 148 LEU B CA 1
ATOM 2599 C C . LEU B 1 148 ? -5.594 -27.422 -8.258 1 97.31 148 LEU B C 1
ATOM 2601 O O . LEU B 1 148 ? -6.441 -26.609 -8.641 1 97.31 148 LEU B O 1
ATOM 2605 N N . TYR B 1 149 ? -4.41 -27.406 -8.633 1 97.88 149 TYR B N 1
ATOM 2606 C CA . TYR B 1 149 ? -3.914 -26.391 -9.57 1 97.88 149 TYR B CA 1
ATOM 2607 C C . TYR B 1 149 ? -4.578 -26.531 -10.93 1 97.88 149 TYR B C 1
ATOM 2609 O O . TYR B 1 149 ? -4.996 -25.547 -11.531 1 97.88 149 TYR B O 1
ATOM 2617 N N . ARG B 1 150 ? -4.605 -27.719 -11.406 1 97.38 150 ARG B N 1
ATOM 2618 C CA . ARG B 1 150 ? -5.242 -27.984 -12.695 1 97.38 150 ARG B CA 1
ATOM 2619 C C . ARG B 1 150 ? -6.691 -27.5 -12.695 1 97.38 150 ARG B C 1
ATOM 2621 O O . ARG B 1 150 ? -7.145 -26.891 -13.664 1 97.38 150 ARG B O 1
ATOM 2628 N N . ASP B 1 151 ? -7.359 -27.797 -11.602 1 96.81 151 ASP B N 1
ATOM 2629 C CA . ASP B 1 151 ? -8.75 -27.359 -11.469 1 96.81 151 ASP B CA 1
ATOM 2630 C C . ASP B 1 151 ? -8.852 -25.844 -11.5 1 96.81 151 ASP B C 1
ATOM 2632 O O . ASP B 1 151 ? -9.75 -25.281 -12.133 1 96.81 151 ASP B O 1
ATOM 2636 N N . MET B 1 152 ? -7.938 -25.203 -10.852 1 96.75 152 MET B N 1
ATOM 2637 C CA . MET B 1 152 ? -7.922 -23.75 -10.805 1 96.75 152 MET B CA 1
ATOM 2638 C C . MET B 1 152 ? -7.723 -23.156 -12.203 1 96.75 152 MET B C 1
ATOM 2640 O O . MET B 1 152 ? -8.445 -22.25 -12.602 1 96.75 152 MET B O 1
ATOM 2644 N N . ILE B 1 153 ? -6.801 -23.688 -12.891 1 96.44 153 ILE B N 1
ATOM 2645 C CA . ILE B 1 153 ? -6.48 -23.203 -14.227 1 96.44 153 ILE B CA 1
ATOM 2646 C C . ILE B 1 153 ? -7.664 -23.438 -15.164 1 96.44 153 ILE B C 1
ATOM 2648 O O . ILE B 1 153 ? -7.973 -22.609 -16.016 1 96.44 153 ILE B O 1
ATOM 2652 N N . GLN B 1 154 ? -8.281 -24.594 -15.039 1 95.94 154 GLN B N 1
ATOM 2653 C CA . GLN B 1 154 ? -9.453 -24.906 -15.867 1 95.94 154 GLN B CA 1
ATOM 2654 C C . GLN B 1 154 ? -10.57 -23.891 -15.617 1 95.94 154 GLN B C 1
ATOM 2656 O O . GLN B 1 154 ? -11.211 -23.422 -16.562 1 95.94 154 GLN B O 1
ATOM 2661 N N . LEU B 1 155 ? -10.828 -23.688 -14.375 1 95.44 155 LEU B N 1
ATOM 2662 C CA . LEU B 1 155 ? -11.836 -22.688 -14.023 1 95.44 155 LEU B CA 1
ATOM 2663 C C . LEU B 1 155 ? -11.461 -21.312 -14.586 1 95.44 155 LEU B C 1
ATOM 2665 O O . LEU B 1 155 ? -12.336 -20.578 -15.047 1 95.44 155 LEU B O 1
ATOM 2669 N N . TRP B 1 156 ? -10.18 -21.016 -14.469 1 93.69 156 TRP B N 1
ATOM 2670 C CA . TRP B 1 156 ? -9.672 -19.75 -14.977 1 93.69 156 TRP B CA 1
ATOM 2671 C C . TRP B 1 156 ? -9.906 -19.641 -16.484 1 93.69 156 TRP B C 1
ATOM 2673 O O . TRP B 1 156 ? -10.352 -18.594 -16.969 1 93.69 156 TRP B O 1
ATOM 2683 N N . LYS B 1 157 ? -9.633 -20.656 -17.266 1 92.19 157 LYS B N 1
ATOM 2684 C CA . LYS B 1 157 ? -9.805 -20.672 -18.703 1 92.19 157 LYS B CA 1
ATOM 2685 C C . LYS B 1 157 ? -11.266 -20.438 -19.094 1 92.19 157 LYS B C 1
ATOM 2687 O O . LYS B 1 157 ? -11.555 -19.875 -20.156 1 92.19 157 LYS B O 1
ATOM 2692 N N . CYS B 1 158 ? -12.156 -20.781 -18.234 1 89.69 158 CYS B N 1
ATOM 2693 C CA . CYS B 1 158 ? -13.586 -20.656 -18.5 1 89.69 158 CYS B CA 1
ATOM 2694 C C . CYS B 1 158 ? -14.125 -19.344 -17.969 1 89.69 158 CYS B C 1
ATOM 2696 O O . CYS B 1 158 ? -15.297 -19.016 -18.156 1 89.69 158 CYS B O 1
ATOM 2698 N N . SER B 1 159 ? -13.242 -18.672 -17.328 1 82.25 159 SER B N 1
ATOM 2699 C CA . SER B 1 159 ? -13.695 -17.438 -16.688 1 82.25 159 SER B CA 1
ATOM 2700 C C . SER B 1 159 ? -13.445 -16.219 -17.562 1 82.25 159 SER B C 1
ATOM 2702 O O . SER B 1 159 ? -12.719 -16.297 -18.547 1 82.25 159 SER B O 1
ATOM 2704 N N . ASP B 1 160 ? -14.062 -15.016 -17.156 1 65.94 160 ASP B N 1
ATOM 2705 C CA . ASP B 1 160 ? -13.922 -13.727 -17.828 1 65.94 160 ASP B CA 1
ATOM 2706 C C . ASP B 1 160 ? -12.508 -13.172 -17.656 1 65.94 160 ASP B C 1
ATOM 2708 O O . ASP B 1 160 ? -12.055 -12.352 -18.453 1 65.94 160 ASP B O 1
ATOM 2712 N N . SER B 1 161 ? -11.82 -13.641 -16.656 1 61.94 161 SER B N 1
ATOM 2713 C CA . SER B 1 161 ? -10.461 -13.172 -16.391 1 61.94 161 SER B CA 1
ATOM 2714 C C . SER B 1 161 ? -9.523 -13.523 -17.531 1 61.94 161 SER B C 1
ATOM 2716 O O . SER B 1 161 ? -8.602 -12.766 -17.844 1 61.94 161 SER B O 1
ATOM 2718 N N . HIS B 1 162 ? -9.742 -14.578 -18.031 1 63.94 162 HIS B N 1
ATOM 2719 C CA . HIS B 1 162 ? -8.922 -15.039 -19.141 1 63.94 162 HIS B CA 1
ATOM 2720 C C . HIS B 1 162 ? -9.156 -14.18 -20.375 1 63.94 162 HIS B C 1
ATOM 2722 O O . HIS B 1 162 ? -8.211 -13.883 -21.125 1 63.94 162 HIS B O 1
ATOM 2728 N N . ILE B 1 163 ? -10.305 -13.547 -20.453 1 55.91 163 ILE B N 1
ATOM 2729 C CA . ILE B 1 163 ? -10.688 -12.766 -21.625 1 55.91 163 ILE B CA 1
ATOM 2730 C C . ILE B 1 163 ? -10.109 -11.359 -21.516 1 55.91 163 ILE B C 1
ATOM 2732 O O . ILE B 1 163 ? -9.664 -10.789 -22.516 1 55.91 163 ILE B O 1
ATOM 2736 N N . HIS B 1 164 ? -10.148 -10.859 -20.359 1 53.59 164 HIS B N 1
ATOM 2737 C CA . HIS B 1 164 ? -9.75 -9.469 -20.188 1 53.59 164 HIS B CA 1
ATOM 2738 C C . HIS B 1 164 ? -8.273 -9.281 -20.5 1 53.59 164 HIS B C 1
ATOM 2740 O O . HIS B 1 164 ? -7.891 -8.281 -21.125 1 53.59 164 HIS B O 1
ATOM 2746 N N . TYR B 1 165 ? -7.477 -10.125 -20.109 1 55.03 165 TYR B N 1
ATOM 2747 C CA . TYR B 1 165 ? -6.055 -9.961 -20.391 1 55.03 165 TYR B CA 1
ATOM 2748 C C . TYR B 1 165 ? -5.785 -10.062 -21.891 1 55.03 165 TYR B C 1
ATOM 2750 O O . TYR B 1 165 ? -4.965 -9.32 -22.438 1 55.03 165 TYR B O 1
ATOM 2758 N N . HIS B 1 166 ? -6.492 -10.953 -22.531 1 51.38 166 HIS B N 1
ATOM 2759 C CA . HIS B 1 166 ? -6.273 -11.039 -23.969 1 51.38 166 HIS B CA 1
ATOM 2760 C C . HIS B 1 166 ? -6.809 -9.805 -24.688 1 51.38 166 HIS B C 1
ATOM 2762 O O . HIS B 1 166 ? -6.188 -9.312 -25.641 1 51.38 166 HIS B O 1
ATOM 2768 N N . LYS B 1 167 ? -7.934 -9.336 -24.156 1 47.41 167 LYS B N 1
ATOM 2769 C CA . LYS B 1 167 ? -8.531 -8.195 -24.844 1 47.41 167 LYS B CA 1
ATOM 2770 C C . LYS B 1 167 ? -7.766 -6.91 -24.531 1 47.41 167 LYS B C 1
ATOM 2772 O O . LYS B 1 167 ? -7.566 -6.07 -25.406 1 47.41 167 LYS B O 1
ATOM 2777 N N . ASP B 1 168 ? -7.625 -6.676 -23.281 1 46.97 168 ASP B N 1
ATOM 2778 C CA . ASP B 1 168 ? -6.969 -5.43 -22.906 1 46.97 168 ASP B CA 1
ATOM 2779 C C . ASP B 1 168 ? -5.551 -5.367 -23.469 1 46.97 168 ASP B C 1
ATOM 2781 O O . ASP B 1 168 ? -4.906 -4.316 -23.438 1 46.97 168 ASP B O 1
ATOM 2785 N N . GLN B 1 169 ? -5.004 -6.5 -23.719 1 43.06 169 GLN B N 1
ATOM 2786 C CA . GLN B 1 169 ? -3.775 -6.461 -24.5 1 43.06 169 GLN B CA 1
ATOM 2787 C C . GLN B 1 169 ? -3.969 -5.66 -25.781 1 43.06 169 GLN B C 1
ATOM 2789 O O . GLN B 1 169 ? -3.035 -5.02 -26.266 1 43.06 169 GLN B O 1
ATOM 2794 N N . THR B 1 170 ? -5.191 -5.715 -26.234 1 36.53 170 THR B N 1
ATOM 2795 C CA . THR B 1 170 ? -5.453 -4.871 -27.406 1 36.53 170 THR B CA 1
ATOM 2796 C C . THR B 1 170 ? -5.754 -3.438 -26.969 1 36.53 170 THR B C 1
ATOM 2798 O O . THR B 1 170 ? -5.449 -2.49 -27.703 1 36.53 170 THR B O 1
ATOM 2801 N N . SER B 1 171 ? -6.445 -3.258 -25.938 1 34.81 171 SER B N 1
ATOM 2802 C CA . SER B 1 171 ? -7.043 -1.962 -25.625 1 34.81 171 SER B CA 1
ATOM 2803 C C . SER B 1 171 ? -6.09 -1.086 -24.828 1 34.81 171 SER B C 1
ATOM 2805 O O . SER B 1 171 ? -6.352 0.1 -24.609 1 34.81 171 SER B O 1
ATOM 2807 N N . LEU B 1 172 ? -5.34 -1.585 -24.062 1 33.84 172 LEU B N 1
ATOM 2808 C CA . LEU B 1 172 ? -4.469 -0.656 -23.359 1 33.84 172 LEU B CA 1
ATOM 2809 C C . LEU B 1 172 ? -3.551 0.078 -24.328 1 33.84 172 LEU B C 1
ATOM 2811 O O . LEU B 1 172 ? -2.916 1.07 -23.953 1 33.84 172 LEU B O 1
ATOM 2815 N N . PHE B 1 173 ? -3.268 -0.558 -25.594 1 29.61 173 PHE B N 1
ATOM 2816 C CA . PHE B 1 173 ? -2.385 -0 -26.609 1 29.61 173 PHE B CA 1
ATOM 2817 C C . PHE B 1 173 ? -3.193 0.648 -27.734 1 29.61 173 PHE B C 1
ATOM 2819 O O . PHE B 1 173 ? -2.652 0.957 -28.797 1 29.61 173 PHE B O 1
ATOM 2826 N N . ALA B 1 174 ? -4.488 0.823 -27.797 1 25.59 174 ALA B N 1
ATOM 2827 C CA . ALA B 1 174 ? -4.984 1.558 -28.953 1 25.59 174 ALA B CA 1
ATOM 2828 C C . ALA B 1 174 ? -5.082 3.051 -28.656 1 25.59 174 ALA B C 1
ATOM 2830 O O . ALA B 1 174 ? -5.328 3.449 -27.516 1 25.59 174 ALA B O 1
#

InterPro domains:
  IPR004038 Ribosomal protein eL8/eL30/eS12/Gadd45 [PF01248] (59-140)
  IPR029064 Ribosomal protein eL30-like superfamily [G3DSA:3.30.1330.30] (57-169)
  IPR029064 Ribosomal protein eL30-like superfamily [SSF55315] (58-157)